Protein AF-A0AAQ3PQM0-F1 (afdb_monomer_lite)

pLDDT: mean 78.9, std 19.58, range [20.08, 98.25]

Organism: NCBI:txid547442

Secondary structure (DSSP, 8-state):
-EEE-TT-SS--S---GGGGG-TT--EEE--SS--EE---TTGGG-TT--EEE--SSEE-SB--TTTTSSS-----SSSSSSS----EEE--SS--BSB---TT-SS--EEE--SS--EEEPPTTTTTTS---EEE--SSEEEEEPPGGGGS-TT--EEE--SSEEES-GGGT--S---------------PPP--PPPPPPTTHHHHHHHHHHHHHHHTT--GGGTT--GGGGGGGGGSTTEEE-TTS-EEEEE-TT---EEE--GGGGG-TT--EEE--SSEEEES--GGGGTT---SEEE--SSEEEEPPPTTHHHHHTTT--EEE--SSEE-SPPPGGGGG-TT--EEE--S--PPS-PPP-

Structure (mmCIF, N/CA/C/O backbone):
data_AF-A0AAQ3PQM0-F1
#
_entry.id   AF-A0AAQ3PQM0-F1
#
loop_
_atom_site.group_PDB
_atom_site.id
_atom_site.type_symbol
_atom_site.label_atom_id
_atom_site.label_alt_id
_atom_site.label_comp_id
_atom_site.label_asym_id
_atom_site.label_entity_id
_atom_site.label_seq_id
_atom_site.pdbx_PDB_ins_code
_atom_site.Cartn_x
_atom_site.Cartn_y
_atom_site.Cartn_z
_atom_site.occupancy
_atom_site.B_iso_or_equiv
_atom_site.auth_seq_id
_atom_site.auth_comp_id
_atom_site.auth_asym_id
_atom_site.auth_atom_id
_atom_site.pdbx_PDB_model_num
ATOM 1 N N . MET A 1 1 ? -3.144 -11.189 2.136 1.00 88.06 1 MET A N 1
ATOM 2 C CA . MET A 1 1 ? -3.443 -9.944 1.416 1.00 88.06 1 MET A CA 1
ATOM 3 C C . MET A 1 1 ? -3.230 -8.792 2.373 1.00 88.06 1 MET A C 1
ATOM 5 O O . MET A 1 1 ? -3.821 -8.805 3.443 1.00 88.06 1 MET A O 1
ATOM 9 N N . ASP A 1 2 ? -2.410 -7.818 2.003 1.00 88.00 2 ASP A N 1
ATOM 10 C CA . ASP A 1 2 ? -2.042 -6.679 2.840 1.00 88.00 2 ASP A CA 1
ATOM 11 C C . ASP A 1 2 ? -2.473 -5.375 2.169 1.00 88.00 2 ASP A C 1
ATOM 13 O O . ASP A 1 2 ? -2.136 -5.129 1.011 1.00 88.00 2 ASP A O 1
ATOM 17 N N . ILE A 1 3 ? -3.217 -4.541 2.895 1.00 92.75 3 ILE A N 1
ATOM 18 C CA . ILE A 1 3 ? -3.727 -3.258 2.406 1.00 92.75 3 ILE A CA 1
ATOM 19 C C . ILE A 1 3 ? -3.269 -2.141 3.344 1.00 92.75 3 ILE A C 1
ATOM 21 O O . ILE A 1 3 ? -3.663 -2.096 4.509 1.00 92.75 3 ILE A O 1
ATOM 25 N N . ASP A 1 4 ? -2.477 -1.210 2.817 1.00 91.44 4 ASP A N 1
ATOM 26 C CA . ASP A 1 4 ? -2.076 0.019 3.499 1.00 91.44 4 ASP A CA 1
ATOM 27 C C . ASP A 1 4 ? -2.550 1.243 2.710 1.00 91.44 4 ASP A C 1
ATOM 29 O O . ASP A 1 4 ? -2.017 1.552 1.645 1.00 91.44 4 ASP A O 1
ATOM 33 N N . ILE A 1 5 ? -3.529 1.971 3.245 1.00 94.12 5 ILE A N 1
ATOM 34 C CA . ILE A 1 5 ? -3.969 3.262 2.693 1.00 94.12 5 ILE A CA 1
ATOM 35 C C . ILE A 1 5 ? -3.827 4.398 3.713 1.00 94.12 5 ILE A C 1
ATOM 37 O O . ILE A 1 5 ? -4.530 5.412 3.650 1.00 94.12 5 ILE A O 1
ATOM 41 N N . SER A 1 6 ? -2.925 4.231 4.677 1.00 92.75 6 SER A N 1
ATOM 42 C CA . SER A 1 6 ? -2.697 5.189 5.754 1.00 92.75 6 SER A CA 1
ATOM 43 C C . SER A 1 6 ? -2.094 6.522 5.280 1.00 92.75 6 SER A C 1
ATOM 45 O O . SER A 1 6 ? -1.576 6.645 4.175 1.00 92.75 6 SER A O 1
ATOM 47 N N . TRP A 1 7 ? -2.148 7.560 6.113 1.00 93.94 7 TRP A N 1
ATOM 48 C CA . TRP A 1 7 ? -1.469 8.845 5.888 1.00 93.94 7 TRP A CA 1
ATOM 49 C C . TRP A 1 7 ? -1.837 9.554 4.575 1.00 93.94 7 TRP A C 1
ATOM 51 O O . TRP A 1 7 ? -1.029 10.293 4.019 1.00 93.94 7 TRP A O 1
ATOM 61 N N . ASN A 1 8 ? -3.062 9.361 4.083 1.00 94.06 8 ASN A N 1
ATOM 62 C CA . ASN A 1 8 ? -3.593 10.128 2.951 1.00 94.06 8 ASN A CA 1
ATOM 63 C C . ASN A 1 8 ? -4.378 11.376 3.409 1.00 94.06 8 ASN A C 1
ATOM 65 O O . ASN A 1 8 ? -4.650 12.277 2.617 1.00 94.06 8 ASN A O 1
ATOM 69 N N . TYR A 1 9 ? -4.697 11.469 4.708 1.00 93.56 9 TYR A N 1
ATOM 70 C CA . TYR A 1 9 ? -5.287 12.606 5.432 1.00 93.56 9 TYR A CA 1
ATOM 71 C C . TYR A 1 9 ? -6.705 13.040 5.029 1.00 93.56 9 TYR A C 1
ATOM 73 O O . TYR A 1 9 ? -7.441 13.542 5.880 1.00 93.56 9 TYR A O 1
ATOM 81 N N . LYS A 1 10 ? -7.113 12.871 3.768 1.00 94.88 10 LYS A N 1
ATOM 82 C CA . LYS A 1 10 ? -8.425 13.302 3.260 1.00 94.88 10 LYS A CA 1
ATOM 83 C C . LYS A 1 10 ? -9.368 12.156 2.906 1.00 94.88 10 LYS A C 1
ATOM 85 O O . LYS A 1 10 ? -10.531 12.448 2.640 1.00 94.88 10 LYS A O 1
ATOM 90 N N . LEU A 1 11 ? -8.913 10.898 2.877 1.00 94.12 11 LEU A N 1
ATOM 91 C CA . LEU A 1 11 ? -9.776 9.773 2.492 1.00 94.12 11 LEU A CA 1
ATOM 92 C C . LEU A 1 11 ? -10.986 9.678 3.425 1.00 94.12 11 LEU A C 1
ATOM 94 O O . LEU A 1 11 ? -10.842 9.790 4.641 1.00 94.12 11 LEU A O 1
ATOM 98 N N . THR A 1 12 ? -12.172 9.480 2.852 1.00 94.94 12 THR A N 1
ATOM 99 C CA . THR A 1 12 ? -13.461 9.445 3.562 1.00 94.94 12 THR A CA 1
ATOM 100 C C . THR A 1 12 ? -14.183 8.117 3.316 1.00 94.94 12 THR A C 1
ATOM 102 O O . THR A 1 12 ? -13.582 7.154 2.855 1.00 94.94 12 THR A O 1
ATOM 105 N N . GLY A 1 13 ? -15.481 8.056 3.622 1.00 92.88 13 GLY A N 1
ATOM 106 C CA . GLY A 1 13 ? -16.297 6.856 3.451 1.00 92.88 13 GLY A CA 1
ATOM 107 C C . GLY A 1 13 ? -16.263 5.959 4.683 1.00 92.88 13 GLY A C 1
ATOM 108 O O . GLY A 1 13 ? -15.903 6.407 5.774 1.00 92.88 13 GLY A O 1
ATOM 109 N N . SER A 1 14 ? -16.673 4.709 4.499 1.00 94.44 14 SER A N 1
ATOM 110 C CA . SER A 1 14 ? -16.662 3.644 5.504 1.00 94.44 14 SER A CA 1
ATOM 111 C C . SER A 1 14 ? -15.964 2.405 4.950 1.00 94.44 14 SER A C 1
ATOM 113 O O . SER A 1 14 ? -15.725 2.316 3.747 1.00 94.44 14 SER A O 1
ATOM 115 N N . ILE A 1 15 ? -15.658 1.433 5.810 1.00 94.00 15 ILE A N 1
ATOM 116 C CA . ILE A 1 15 ? -15.091 0.154 5.366 1.00 94.00 15 ILE A CA 1
ATOM 117 C C . ILE A 1 15 ? -16.160 -0.596 4.539 1.00 94.00 15 ILE A C 1
ATOM 119 O O . ILE A 1 15 ? -17.239 -0.854 5.080 1.00 94.00 15 ILE A O 1
ATOM 123 N N . PRO A 1 16 ? -15.910 -0.933 3.257 1.00 93.38 16 PRO A N 1
ATOM 124 C CA . PRO A 1 16 ? -16.902 -1.594 2.407 1.00 93.38 16 PRO A CA 1
ATOM 125 C C . PRO A 1 16 ? -17.208 -3.030 2.855 1.00 93.38 16 PRO A C 1
ATOM 127 O O . PRO A 1 16 ? -16.300 -3.775 3.213 1.00 93.38 16 PRO A O 1
ATOM 130 N N . GLU A 1 17 ? -18.468 -3.467 2.742 1.00 91.56 17 GLU A N 1
ATOM 131 C CA . GLU A 1 17 ? -18.882 -4.858 3.035 1.00 91.56 17 GLU A CA 1
ATOM 132 C C . GLU A 1 17 ? -18.142 -5.907 2.192 1.00 91.56 17 GLU A C 1
ATOM 134 O O . GLU A 1 17 ? -17.902 -7.025 2.646 1.00 91.56 17 GLU A O 1
ATOM 139 N N . ALA A 1 18 ? -17.714 -5.536 0.984 1.00 90.38 18 ALA A N 1
ATOM 140 C CA . ALA A 1 18 ? -16.956 -6.409 0.096 1.00 90.38 18 ALA A CA 1
ATOM 141 C C . ALA A 1 18 ? -15.601 -6.850 0.681 1.00 90.38 18 ALA A C 1
ATOM 143 O O . ALA A 1 18 ? -15.113 -7.923 0.331 1.00 90.38 18 ALA A O 1
ATOM 144 N N . PHE A 1 19 ? -15.034 -6.113 1.649 1.00 91.06 19 PHE A N 1
ATOM 145 C CA . PHE A 1 19 ? -13.805 -6.525 2.343 1.00 91.06 19 PHE A CA 1
ATOM 146 C C . PHE A 1 19 ? -14.004 -7.833 3.122 1.00 91.06 19 PHE A C 1
ATOM 148 O O . PHE A 1 19 ? -13.037 -8.545 3.386 1.00 91.06 19 PHE A O 1
ATOM 155 N N . GLY A 1 20 ? -15.251 -8.201 3.434 1.00 88.50 20 GLY A N 1
ATOM 156 C CA . GLY A 1 20 ? -15.590 -9.504 4.002 1.00 88.50 20 GLY A CA 1
ATOM 157 C C . GLY A 1 20 ? -15.288 -10.695 3.085 1.00 88.50 20 GLY A C 1
ATOM 158 O O . GLY A 1 20 ? -15.245 -11.818 3.578 1.00 88.50 20 GLY A O 1
ATOM 159 N N . LEU A 1 21 ? -15.063 -10.473 1.783 1.00 89.44 21 LEU A N 1
ATOM 160 C CA . LEU A 1 21 ? -14.681 -11.508 0.811 1.00 89.44 21 LEU A CA 1
ATOM 161 C C . LEU A 1 21 ? -13.168 -11.771 0.776 1.00 89.44 21 LEU A C 1
ATOM 163 O O . LEU A 1 21 ? -12.724 -12.746 0.172 1.00 89.44 21 LEU A O 1
ATOM 167 N N . LEU A 1 22 ? -12.365 -10.915 1.412 1.00 89.50 22 LEU A N 1
ATOM 168 C CA . LEU A 1 22 ? -10.910 -11.025 1.427 1.00 89.50 22 LEU A CA 1
ATOM 169 C C . LEU A 1 22 ? -10.471 -12.010 2.524 1.00 89.50 22 LEU A C 1
ATOM 171 O O . LEU A 1 22 ? -9.888 -11.621 3.529 1.00 89.50 22 LEU A O 1
ATOM 175 N N . GLU A 1 23 ? -10.759 -13.304 2.352 1.00 87.44 23 GLU A N 1
ATOM 176 C CA . GLU A 1 23 ? -10.488 -14.338 3.374 1.00 87.44 23 GLU A CA 1
ATOM 177 C C . GLU A 1 23 ? -9.005 -14.439 3.758 1.00 87.44 23 GLU A C 1
ATOM 179 O O . GLU A 1 23 ? -8.673 -14.726 4.908 1.00 87.44 23 GLU A O 1
ATOM 184 N N . ASN A 1 24 ? -8.119 -14.131 2.809 1.00 88.88 24 ASN A N 1
ATOM 185 C CA . ASN A 1 24 ? -6.676 -14.105 3.014 1.00 88.88 24 ASN A CA 1
ATOM 186 C C . ASN A 1 24 ? -6.170 -12.744 3.519 1.00 88.88 24 ASN A C 1
ATOM 188 O O . ASN A 1 24 ? -4.959 -12.539 3.525 1.00 88.88 24 ASN A O 1
ATOM 192 N N . LEU A 1 25 ? -7.037 -11.784 3.872 1.00 90.19 25 LEU A N 1
ATOM 193 C CA . LEU A 1 25 ? -6.619 -10.478 4.391 1.00 90.19 25 LEU A CA 1
ATOM 194 C C . LEU A 1 25 ? -5.864 -10.662 5.704 1.00 90.19 25 LEU A C 1
ATOM 196 O O . LEU A 1 25 ? -6.345 -11.317 6.622 1.00 90.19 25 LEU A O 1
ATOM 200 N N . THR A 1 26 ? -4.672 -10.091 5.759 1.00 86.69 26 THR A N 1
ATOM 201 C CA . THR A 1 26 ? -3.676 -10.302 6.801 1.00 86.69 26 THR A CA 1
ATOM 202 C C . THR A 1 26 ? -3.344 -8.982 7.492 1.00 86.69 26 THR A C 1
ATOM 204 O O . THR A 1 26 ? -3.391 -8.915 8.717 1.00 86.69 26 THR A O 1
ATOM 207 N N . PHE A 1 27 ? -3.129 -7.914 6.729 1.00 86.44 27 PHE A N 1
ATOM 208 C CA . PHE A 1 27 ? -2.888 -6.566 7.242 1.00 86.44 27 PHE A CA 1
ATOM 209 C C . PHE A 1 27 ? -3.896 -5.575 6.653 1.00 86.44 27 PHE A C 1
ATOM 211 O O . PHE A 1 27 ? -4.123 -5.570 5.439 1.00 86.44 27 PHE A O 1
ATOM 218 N N . LEU A 1 28 ? -4.471 -4.716 7.497 1.00 90.38 28 LEU A N 1
ATOM 219 C CA . LEU A 1 28 ? -5.349 -3.632 7.072 1.00 90.38 28 LEU A CA 1
ATOM 220 C C . LEU A 1 28 ? -5.073 -2.349 7.863 1.00 90.38 28 LEU A C 1
ATOM 222 O O . LEU A 1 28 ? -5.395 -2.265 9.049 1.00 90.38 28 LEU A O 1
ATOM 226 N N . SER A 1 29 ? -4.536 -1.325 7.196 1.00 91.12 29 SER A N 1
ATOM 227 C CA . SER A 1 29 ? -4.336 -0.003 7.798 1.00 91.12 29 SER A CA 1
ATOM 228 C C . SER A 1 29 ? -5.062 1.104 7.048 1.00 91.12 29 SER A C 1
ATOM 230 O O . SER A 1 29 ? -4.920 1.294 5.837 1.00 91.12 29 SER A O 1
ATOM 232 N N . PHE A 1 30 ? -5.811 1.873 7.829 1.00 92.06 30 PHE A N 1
ATOM 233 C CA . PHE A 1 30 ? -6.541 3.064 7.423 1.00 92.06 30 PHE A CA 1
ATOM 234 C C . PHE A 1 30 ? -6.008 4.325 8.097 1.00 92.06 30 PHE A C 1
ATOM 236 O O . PHE A 1 30 ? -6.645 5.376 7.997 1.00 92.06 30 PHE A O 1
ATOM 243 N N . SER A 1 31 ? -4.902 4.243 8.839 1.00 91.94 31 SER A N 1
ATOM 244 C CA . SER A 1 31 ? -4.571 5.276 9.816 1.00 91.94 31 SER A CA 1
ATOM 245 C C . SER A 1 31 ? -4.326 6.656 9.218 1.00 91.94 31 SER A C 1
ATOM 247 O O . SER A 1 31 ? -3.942 6.792 8.062 1.00 91.94 31 SER A O 1
ATOM 249 N N . SER A 1 32 ? -4.549 7.707 10.006 1.00 93.50 32 SER A N 1
ATOM 250 C CA . SER A 1 32 ? -4.332 9.098 9.590 1.00 93.50 32 SER A CA 1
ATOM 251 C C . SER A 1 32 ? -5.130 9.467 8.332 1.00 93.50 32 SER A C 1
ATOM 253 O O . SER A 1 32 ? -4.584 9.953 7.338 1.00 93.50 32 SER A O 1
ATOM 255 N N . ASN A 1 33 ? -6.441 9.236 8.393 1.00 95.12 33 ASN A N 1
ATOM 256 C CA . ASN A 1 33 ? -7.412 9.579 7.358 1.00 95.12 33 ASN A CA 1
ATOM 257 C C . ASN A 1 33 ? -8.677 10.183 7.987 1.00 95.12 33 ASN A C 1
ATOM 259 O O . ASN A 1 33 ? -8.713 10.562 9.156 1.00 95.12 33 ASN A O 1
ATOM 263 N N . ASN A 1 34 ? -9.727 10.319 7.184 1.00 95.56 34 ASN A N 1
ATOM 264 C CA . ASN A 1 34 ? -11.013 10.863 7.580 1.00 95.56 34 ASN A CA 1
ATOM 265 C C . ASN A 1 34 ? -12.146 9.829 7.423 1.00 95.56 34 ASN A C 1
ATOM 267 O O . ASN A 1 34 ? -13.298 10.199 7.172 1.00 95.56 34 ASN A O 1
ATOM 271 N N . ILE A 1 35 ? -11.811 8.538 7.541 1.00 95.44 35 ILE A N 1
ATOM 272 C CA . ILE A 1 35 ? -12.737 7.410 7.3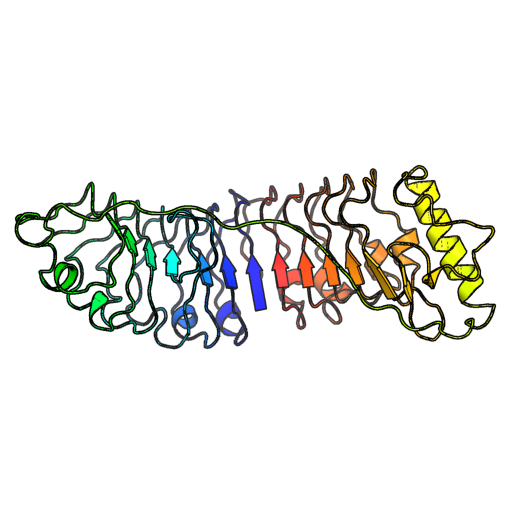74 1.00 95.44 35 ILE A CA 1
ATOM 273 C C . ILE A 1 35 ? -13.682 7.357 8.577 1.00 95.44 35 ILE A C 1
ATOM 275 O O . ILE A 1 35 ? -13.288 7.628 9.708 1.00 95.44 35 ILE A O 1
ATOM 279 N N . SER A 1 36 ? -14.950 7.057 8.325 1.00 95.31 36 SER A N 1
ATOM 280 C CA . SER A 1 36 ? -16.053 7.164 9.281 1.00 95.31 36 SER A CA 1
ATOM 281 C C . SER A 1 36 ? -16.956 5.929 9.259 1.00 95.31 36 SER A C 1
ATOM 283 O O . SER A 1 36 ? -16.746 5.001 8.481 1.00 95.31 36 SER A O 1
ATOM 285 N N . GLY A 1 37 ? -17.979 5.917 10.114 1.00 94.81 37 GLY A N 1
ATOM 286 C CA . GLY A 1 37 ? -18.882 4.776 10.272 1.00 94.81 37 GLY A CA 1
ATOM 287 C C . GLY A 1 37 ? -18.402 3.798 11.342 1.00 94.81 37 GLY A C 1
ATOM 288 O O . GLY A 1 37 ? -17.445 4.068 12.067 1.00 94.81 37 GLY A O 1
ATOM 289 N N . GLU A 1 38 ? -19.109 2.681 11.485 1.00 94.69 38 GLU A N 1
ATOM 290 C CA . GLU A 1 38 ? -18.778 1.638 12.463 1.00 94.69 38 GLU A CA 1
ATOM 291 C C . GLU A 1 38 ? -17.798 0.611 11.880 1.00 94.69 38 GLU A C 1
ATOM 293 O O . GLU A 1 38 ? -17.693 0.475 10.663 1.00 94.69 38 GLU A O 1
ATOM 298 N N . ILE A 1 39 ? -17.105 -0.141 12.744 1.00 91.44 39 ILE A N 1
ATOM 299 C CA . ILE A 1 39 ? -16.330 -1.325 12.337 1.00 91.44 39 ILE A CA 1
ATOM 300 C C . ILE A 1 39 ? -17.330 -2.419 11.920 1.00 91.44 39 ILE A C 1
ATOM 302 O O . ILE A 1 39 ? -18.080 -2.898 12.780 1.00 91.44 39 ILE A O 1
ATOM 306 N N . PRO A 1 40 ? -17.357 -2.858 10.648 1.00 92.50 40 PRO A N 1
ATOM 307 C CA . PRO A 1 40 ? -18.291 -3.891 10.218 1.00 92.50 40 PRO A CA 1
ATOM 308 C C . PRO A 1 40 ? -18.045 -5.240 10.901 1.00 92.50 40 PRO A C 1
ATOM 310 O O . PRO A 1 40 ? -16.908 -5.641 11.154 1.00 92.50 40 PRO A O 1
ATOM 313 N N . ALA A 1 41 ? -19.118 -5.998 11.144 1.00 88.19 41 ALA A N 1
ATOM 314 C CA . ALA A 1 41 ? -19.047 -7.265 11.880 1.00 88.19 41 ALA A CA 1
ATOM 315 C C . ALA A 1 41 ? -18.244 -8.373 11.181 1.00 88.19 41 ALA A C 1
ATOM 317 O O . ALA A 1 41 ? -17.800 -9.317 11.835 1.00 88.19 41 ALA A O 1
ATOM 318 N N . PHE A 1 42 ? -18.046 -8.291 9.862 1.00 88.94 42 PHE A N 1
ATOM 319 C CA . PHE A 1 42 ? -17.223 -9.269 9.152 1.00 88.94 42 PHE A CA 1
ATOM 320 C C . PHE A 1 42 ? -15.741 -9.177 9.535 1.00 88.94 42 PHE A C 1
ATOM 322 O O . PHE A 1 42 ? -15.072 -10.202 9.487 1.00 88.94 42 PHE A O 1
ATOM 329 N N . ILE A 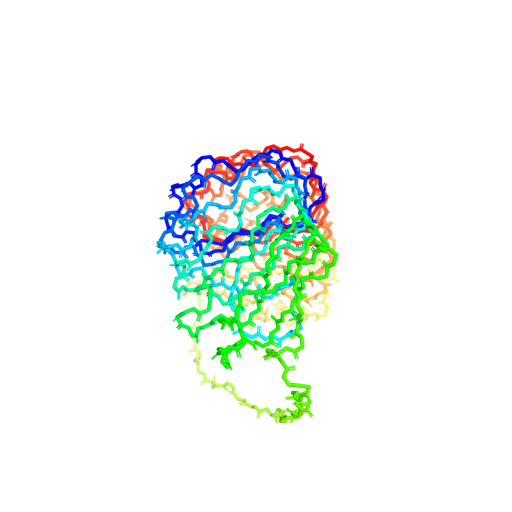1 43 ? -15.238 -8.012 9.975 1.00 87.75 43 ILE A N 1
ATOM 330 C CA . ILE A 1 43 ? -13.827 -7.846 10.368 1.00 87.75 43 ILE A CA 1
ATOM 331 C C . ILE A 1 43 ? -13.469 -8.808 11.501 1.00 87.75 43 ILE A C 1
ATOM 333 O O . ILE A 1 43 ? -12.412 -9.428 11.485 1.00 87.75 43 ILE A O 1
ATOM 337 N N . ALA A 1 44 ? -14.391 -9.011 12.445 1.00 80.62 44 ALA A N 1
ATOM 338 C CA . ALA A 1 44 ? -14.226 -9.966 13.537 1.00 80.62 44 ALA A CA 1
ATOM 339 C C . ALA A 1 44 ? -14.161 -11.438 13.079 1.00 80.62 44 ALA A C 1
ATOM 341 O O . ALA A 1 44 ? -13.749 -12.294 13.862 1.00 80.62 44 ALA A O 1
ATOM 342 N N . ARG A 1 45 ? -14.588 -11.740 11.844 1.00 84.19 45 ARG A N 1
ATOM 343 C CA . ARG A 1 45 ? -14.673 -13.092 11.268 1.00 84.19 45 ARG A CA 1
ATOM 344 C C . ARG A 1 45 ? -13.578 -13.404 10.244 1.00 84.19 45 ARG A C 1
ATOM 346 O O . ARG A 1 45 ? -13.508 -14.551 9.814 1.00 84.19 45 ARG A O 1
ATOM 353 N N . LEU A 1 46 ? -12.759 -12.429 9.844 1.00 86.56 46 LEU A N 1
ATOM 354 C CA . LEU A 1 46 ? -11.701 -12.638 8.852 1.00 86.56 46 LEU A CA 1
ATOM 355 C C . LEU A 1 46 ? -10.605 -13.544 9.432 1.00 86.56 46 LEU A C 1
ATOM 357 O O . LEU A 1 46 ? -9.917 -13.113 10.349 1.00 86.56 46 LEU A O 1
ATOM 361 N N . PRO A 1 47 ? -10.409 -14.774 8.930 1.00 84.12 47 PRO A N 1
ATOM 362 C CA . PRO A 1 47 ? -9.648 -15.807 9.639 1.00 84.12 47 PRO A CA 1
ATOM 363 C C . PRO A 1 47 ? -8.147 -15.514 9.722 1.00 84.12 47 PRO A C 1
ATOM 365 O O . PRO A 1 47 ? -7.482 -15.918 10.676 1.00 84.12 47 PRO A O 1
ATOM 368 N N . SER A 1 48 ? -7.610 -14.811 8.727 1.00 85.69 48 SER A N 1
ATOM 369 C CA . SER A 1 48 ? -6.184 -14.498 8.624 1.00 85.69 48 SER A CA 1
ATOM 370 C C . SER A 1 48 ? -5.838 -13.078 9.052 1.00 85.69 48 SER A C 1
ATOM 372 O O . SER A 1 48 ? -4.649 -12.755 9.087 1.00 85.69 48 SER A O 1
ATOM 374 N N . LEU A 1 49 ? -6.837 -12.249 9.394 1.00 83.81 49 LEU A N 1
ATOM 375 C CA . LEU A 1 49 ? -6.587 -10.857 9.739 1.00 83.81 49 LEU A CA 1
ATOM 376 C C . LEU A 1 49 ? -5.786 -10.826 11.025 1.00 83.81 49 LEU A C 1
ATOM 378 O O . LEU A 1 49 ? -6.261 -11.254 12.085 1.00 83.81 49 LEU A O 1
ATOM 382 N N . TRP A 1 50 ? -4.571 -10.318 10.896 1.00 77.69 50 TRP A N 1
ATOM 383 C CA . TRP A 1 50 ? -3.668 -10.172 12.001 1.00 77.69 50 TRP A CA 1
ATOM 384 C C . TRP A 1 50 ? -3.530 -8.684 12.356 1.00 77.69 50 TRP A C 1
ATOM 386 O O . TRP A 1 50 ? -3.889 -8.322 13.467 1.00 77.69 50 TRP A O 1
ATOM 396 N N . ASP A 1 51 ? -3.195 -7.776 11.447 1.00 77.94 51 ASP A N 1
ATOM 397 C CA . ASP A 1 51 ? -3.047 -6.358 11.820 1.00 77.94 51 ASP A CA 1
ATOM 398 C C . ASP A 1 51 ? -4.248 -5.499 11.408 1.00 77.94 51 ASP A C 1
ATOM 400 O O . ASP A 1 51 ? -4.694 -5.556 10.259 1.00 77.94 51 ASP A O 1
ATOM 404 N N . LEU A 1 52 ? -4.750 -4.687 12.343 1.00 84.94 52 LEU A N 1
ATOM 405 C CA . LEU A 1 52 ? -5.831 -3.734 12.106 1.00 84.94 52 LEU A CA 1
ATOM 406 C C . LEU A 1 52 ? -5.516 -2.385 12.762 1.00 84.94 52 LEU A C 1
ATOM 408 O O . LEU A 1 52 ? -5.699 -2.199 13.972 1.00 84.94 52 LEU A O 1
ATOM 412 N N . ASP A 1 53 ? -5.115 -1.426 11.931 1.00 86.31 53 ASP A N 1
ATOM 413 C CA . ASP A 1 53 ? -4.790 -0.064 12.346 1.00 86.31 53 ASP A CA 1
ATOM 414 C C . ASP A 1 53 ? -5.851 0.928 11.852 1.00 86.31 53 ASP A C 1
ATOM 416 O O . ASP A 1 53 ? -5.978 1.222 10.660 1.00 86.31 53 ASP A O 1
ATOM 420 N N . LEU A 1 54 ? -6.623 1.456 12.802 1.00 90.62 54 LEU A N 1
ATOM 421 C CA . LEU A 1 54 ? -7.709 2.411 12.568 1.00 90.62 54 LEU A CA 1
ATOM 422 C C . LEU A 1 54 ? -7.357 3.815 13.081 1.00 90.62 54 LEU A C 1
ATOM 424 O O . LEU A 1 54 ? -8.217 4.698 13.098 1.00 90.62 54 LEU A O 1
ATOM 428 N N . THR A 1 55 ? -6.115 4.022 13.522 1.00 89.88 55 THR A N 1
ATOM 429 C CA . THR A 1 55 ? -5.674 5.210 14.261 1.00 89.88 55 THR A CA 1
ATOM 430 C C . THR A 1 55 ? -5.983 6.510 13.526 1.00 89.88 55 THR A C 1
ATOM 432 O O . THR A 1 55 ? -5.773 6.602 12.323 1.00 89.88 55 THR A O 1
ATOM 435 N N . SER A 1 56 ? -6.394 7.557 14.241 1.00 92.81 56 SER A N 1
ATOM 436 C CA . SER A 1 56 ? -6.569 8.909 13.691 1.00 92.81 56 SER A CA 1
ATOM 437 C C . SER A 1 56 ? -7.539 8.930 12.509 1.00 92.81 56 SER A C 1
ATOM 439 O O . SER A 1 56 ? -7.154 9.222 11.378 1.00 92.81 56 SER A O 1
ATOM 441 N N . ASN A 1 57 ? -8.795 8.598 12.801 1.00 95.50 57 ASN A N 1
ATOM 442 C CA . ASN A 1 57 ? -9.916 8.590 11.863 1.00 95.50 57 ASN A CA 1
ATOM 443 C C . ASN A 1 57 ? -11.176 9.174 12.537 1.00 95.50 57 ASN A C 1
ATOM 445 O O . ASN A 1 57 ? -11.110 9.843 13.569 1.00 95.50 57 ASN A O 1
ATOM 449 N N . ARG A 1 58 ? -12.345 8.964 11.928 1.00 96.25 58 ARG A N 1
ATOM 450 C CA . ARG A 1 58 ? -13.668 9.355 12.435 1.00 96.25 58 ARG A CA 1
ATOM 451 C C . ARG A 1 58 ? -14.570 8.146 12.705 1.00 96.25 58 ARG A C 1
ATOM 453 O O . ARG A 1 58 ? -15.792 8.270 12.589 1.00 96.25 58 ARG A O 1
ATOM 460 N N . PHE A 1 59 ? -14.009 6.981 13.030 1.00 95.69 59 PHE A N 1
ATOM 461 C CA . PHE A 1 59 ? -14.808 5.789 13.322 1.00 95.69 59 PHE A CA 1
ATOM 462 C C . PHE A 1 59 ? -15.693 5.996 14.557 1.00 95.69 59 PHE A C 1
ATOM 464 O O . PHE A 1 59 ? -15.267 6.586 15.551 1.00 95.69 59 PHE A O 1
ATOM 471 N N . THR A 1 60 ? -16.928 5.503 14.488 1.00 95.31 60 THR A N 1
ATOM 472 C CA . THR A 1 60 ? -17.947 5.579 15.544 1.00 95.31 60 THR A CA 1
ATOM 473 C C . THR A 1 60 ? -18.400 4.178 15.970 1.00 95.31 60 THR A C 1
ATOM 475 O O . THR A 1 60 ? -17.889 3.166 15.493 1.00 95.31 60 THR A O 1
ATOM 478 N N . GLY A 1 61 ? -19.390 4.106 16.862 1.00 92.50 61 GLY A N 1
ATOM 479 C CA . GLY A 1 61 ? -19.956 2.839 17.330 1.00 92.50 61 GLY A CA 1
ATOM 480 C C . GLY A 1 61 ? -19.138 2.206 18.454 1.00 92.50 61 GLY A C 1
ATOM 481 O O . GLY A 1 61 ? -18.317 2.868 19.098 1.00 92.50 61 GLY A O 1
ATOM 482 N N . THR A 1 62 ? -19.396 0.926 18.715 1.00 89.81 62 THR A N 1
ATOM 483 C CA . THR A 1 62 ? -18.772 0.175 19.811 1.00 89.81 62 THR A CA 1
ATOM 484 C C . THR A 1 62 ? -17.671 -0.756 19.309 1.00 89.81 62 THR A C 1
ATOM 486 O O . THR A 1 62 ? -17.703 -1.251 18.182 1.00 89.81 62 THR A O 1
ATOM 489 N N . LEU A 1 63 ? -16.695 -1.039 20.175 1.00 83.94 63 LEU A N 1
ATOM 490 C CA . LEU A 1 63 ? -15.719 -2.101 19.930 1.00 83.94 63 LEU A CA 1
ATOM 491 C C . LEU A 1 63 ? -16.395 -3.456 20.159 1.00 83.94 63 LEU A C 1
ATOM 493 O O . LEU A 1 63 ? -16.712 -3.822 21.294 1.00 83.94 63 LEU A O 1
ATOM 497 N N . GLN A 1 64 ? -16.632 -4.189 19.072 1.00 80.00 64 GLN A N 1
ATOM 498 C CA . GLN A 1 64 ? -17.333 -5.470 19.102 1.00 80.00 64 GLN A CA 1
ATOM 499 C C . GLN A 1 64 ? -16.595 -6.494 19.974 1.00 80.00 64 GLN A C 1
ATOM 501 O O . GLN A 1 64 ? -15.385 -6.674 19.855 1.00 80.00 64 GLN A O 1
ATOM 506 N N . ALA A 1 65 ? -17.337 -7.217 20.818 1.00 75.44 65 ALA A N 1
ATOM 507 C CA . ALA A 1 65 ? -16.768 -8.196 21.750 1.00 75.44 65 ALA A CA 1
ATOM 508 C C . ALA A 1 65 ? -16.068 -9.378 21.056 1.00 75.44 65 ALA A C 1
ATOM 510 O O . ALA A 1 65 ? -15.234 -10.049 21.667 1.00 75.44 65 ALA A O 1
ATOM 511 N N . ASP A 1 66 ? -16.424 -9.640 19.798 1.00 75.06 66 ASP A N 1
ATOM 512 C CA . ASP A 1 66 ? -15.891 -10.743 19.001 1.00 75.06 66 ASP A CA 1
ATOM 513 C C . ASP A 1 66 ? -14.677 -10.347 18.152 1.00 75.06 66 ASP A C 1
ATOM 515 O O . ASP A 1 66 ? -14.075 -11.208 17.510 1.00 75.06 66 ASP A O 1
ATOM 519 N N . LEU A 1 67 ? -14.285 -9.068 18.163 1.00 75.62 67 LEU A N 1
ATOM 520 C CA . LEU A 1 67 ? -13.153 -8.584 17.382 1.00 75.62 67 LEU A CA 1
ATOM 521 C C . LEU A 1 67 ? -11.870 -9.317 17.801 1.00 75.62 67 LEU A C 1
ATOM 523 O O . LEU A 1 67 ? -11.484 -9.296 18.972 1.00 75.62 67 LEU A O 1
ATOM 527 N N . GLY A 1 68 ? -11.249 -10.004 16.837 1.00 65.25 68 GLY A N 1
ATOM 528 C CA . GLY A 1 68 ? -10.065 -10.848 17.024 1.00 65.25 68 GLY A CA 1
ATOM 529 C C . GLY A 1 68 ? -10.306 -12.208 17.682 1.00 65.25 68 GLY A C 1
ATOM 530 O O . GLY A 1 68 ? -9.343 -12.847 18.090 1.00 65.25 68 GLY A O 1
ATOM 531 N N . LYS A 1 69 ? -11.559 -12.673 17.819 1.00 69.62 69 LYS A N 1
ATOM 532 C CA . LYS A 1 69 ? -11.842 -14.041 18.300 1.00 69.62 69 LYS A CA 1
ATOM 533 C C . LYS A 1 69 ? -11.548 -15.119 17.262 1.00 69.62 69 LYS A C 1
ATOM 535 O O . LYS A 1 69 ? -11.162 -16.222 17.639 1.00 69.62 69 LYS A O 1
ATOM 540 N N . HIS A 1 70 ? -11.799 -14.824 15.989 1.00 66.69 70 HIS A N 1
ATOM 541 C CA . HIS A 1 70 ? -11.682 -15.784 14.885 1.00 66.69 70 HIS A CA 1
ATOM 542 C C . HIS A 1 70 ? -10.393 -15.635 14.087 1.00 66.69 70 HIS A C 1
ATOM 544 O O . HIS A 1 70 ? -10.205 -16.343 13.104 1.00 66.69 70 HIS A O 1
ATOM 550 N N . SER A 1 71 ? -9.526 -14.723 14.508 1.00 64.88 71 SER A N 1
ATOM 551 C CA . SER A 1 71 ? -8.325 -14.372 13.783 1.00 64.88 71 SER A CA 1
ATOM 552 C C . SER A 1 71 ? -7.165 -14.192 14.744 1.00 64.88 71 SER A C 1
ATOM 554 O O . SER A 1 71 ? -7.331 -13.864 15.923 1.00 64.88 71 SER A O 1
ATOM 556 N N . ASP A 1 72 ? -5.967 -14.432 14.237 1.00 61.62 72 ASP A N 1
ATOM 557 C CA . ASP A 1 72 ? -4.732 -14.219 14.974 1.00 61.62 72 ASP A CA 1
ATOM 558 C C . ASP A 1 72 ? -4.369 -12.720 14.964 1.00 61.62 72 ASP A C 1
ATOM 560 O O . ASP A 1 72 ? -3.294 -12.372 14.486 1.00 61.62 72 ASP A O 1
ATOM 564 N N . LEU A 1 73 ? -5.249 -11.828 15.469 1.00 56.97 73 LEU A N 1
ATOM 565 C CA . LEU A 1 73 ? -4.986 -10.377 15.503 1.00 56.97 73 LEU A CA 1
ATOM 566 C C . LEU A 1 73 ? -3.630 -10.078 16.176 1.00 56.97 73 LEU A C 1
ATOM 568 O O . LEU A 1 73 ? -3.459 -10.259 17.384 1.00 56.97 73 LEU A O 1
ATOM 572 N N . ARG A 1 74 ? -2.653 -9.655 15.370 1.00 51.84 74 ARG A N 1
ATOM 573 C CA . ARG A 1 74 ? -1.255 -9.382 15.678 1.00 51.84 74 ARG A CA 1
ATOM 574 C C . ARG A 1 74 ? -0.775 -8.092 14.972 1.00 51.84 74 ARG A C 1
ATOM 576 O O . ARG A 1 74 ? -1.222 -7.773 13.895 1.00 51.84 74 ARG A O 1
ATOM 583 N N . PHE A 1 75 ? 0.145 -7.344 15.574 1.00 43.56 75 PHE A N 1
ATOM 584 C CA . PHE A 1 75 ? 0.595 -6.003 15.134 1.00 43.56 75 PHE A CA 1
ATOM 585 C C . PHE A 1 75 ? 2.009 -5.998 14.551 1.00 43.56 75 PHE A C 1
ATOM 587 O O . PHE A 1 75 ? 2.873 -6.744 15.028 1.00 43.56 75 PHE A O 1
ATOM 594 N N . VAL A 1 76 ? 2.248 -5.076 13.615 1.00 34.88 76 VAL A N 1
ATOM 595 C CA . VAL A 1 76 ? 3.542 -4.507 13.230 1.00 34.88 76 VAL A CA 1
ATOM 596 C C . VAL A 1 76 ? 3.529 -2.977 13.419 1.00 34.88 76 VAL A C 1
ATOM 598 O O . VAL A 1 76 ? 2.585 -2.271 13.100 1.00 34.88 76 VAL A O 1
ATOM 601 N N . GLU A 1 77 ? 4.631 -2.491 13.993 1.00 38.19 77 GLU A N 1
ATOM 602 C CA . GLU A 1 77 ? 4.975 -1.128 14.428 1.00 38.19 77 GLU A CA 1
ATOM 603 C C . GLU A 1 77 ? 4.347 0.060 13.660 1.00 38.19 77 GLU A C 1
ATOM 605 O O . GLU A 1 77 ? 4.544 0.163 12.452 1.00 38.19 77 GLU A O 1
ATOM 610 N N . LYS A 1 78 ? 3.739 1.027 14.397 1.00 47.81 78 LYS A N 1
ATOM 611 C CA . LYS A 1 78 ? 3.912 2.496 14.186 1.00 47.81 78 LYS A CA 1
ATOM 612 C C . LYS A 1 78 ? 3.271 3.474 15.208 1.00 47.81 78 LYS A C 1
ATOM 614 O O . LYS A 1 78 ? 3.637 4.645 15.176 1.00 47.81 78 LYS A O 1
ATOM 619 N N . GLY A 1 79 ? 2.373 3.070 16.121 1.00 47.19 79 GLY A N 1
ATOM 620 C CA . GLY A 1 79 ? 1.449 4.059 16.732 1.00 47.19 79 GLY A CA 1
ATOM 621 C C . GLY A 1 79 ? 1.509 4.424 18.226 1.00 47.19 79 GLY A C 1
ATOM 622 O O . GLY A 1 79 ? 1.119 5.538 18.556 1.00 47.19 79 GLY A O 1
ATOM 623 N N . CYS A 1 80 ? 1.945 3.553 19.149 1.00 48.97 80 CYS A N 1
ATOM 624 C CA . CYS A 1 80 ? 1.794 3.827 20.601 1.00 48.97 80 CYS A CA 1
ATOM 625 C C . CYS A 1 80 ? 2.797 3.146 21.553 1.00 48.97 80 CYS A C 1
ATOM 627 O O . CYS A 1 80 ? 2.774 3.374 22.767 1.00 48.97 80 CYS A O 1
ATOM 629 N N . ALA A 1 81 ? 3.709 2.329 21.027 1.00 43.50 81 ALA A N 1
ATOM 630 C CA . ALA A 1 81 ? 4.733 1.645 21.807 1.00 43.50 81 ALA A CA 1
ATOM 631 C C . ALA A 1 81 ? 6.121 1.872 21.186 1.00 43.50 81 ALA A C 1
ATOM 633 O O . ALA A 1 81 ? 6.253 1.788 19.965 1.00 43.50 81 ALA A O 1
ATOM 634 N N . PRO A 1 82 ? 7.166 2.158 21.984 1.00 42.34 82 PRO A N 1
ATOM 635 C CA . PRO A 1 82 ? 8.526 2.199 21.469 1.00 42.34 82 PRO A CA 1
ATOM 636 C C . PRO A 1 82 ? 9.009 0.769 21.195 1.00 42.34 82 PRO A C 1
ATOM 638 O O . PRO A 1 82 ? 9.011 -0.046 22.112 1.00 42.34 82 PRO A O 1
ATOM 641 N N . LYS A 1 83 ? 9.422 0.491 19.950 1.00 47.09 83 LYS A N 1
ATOM 642 C CA . LYS A 1 83 ? 10.229 -0.662 19.504 1.00 47.09 83 LYS A CA 1
ATOM 643 C C . LYS A 1 83 ? 10.075 -1.940 20.343 1.00 47.09 83 LYS A C 1
ATOM 645 O O . LYS A 1 83 ? 10.925 -2.237 21.182 1.00 47.09 83 LYS A O 1
ATOM 650 N N . ALA A 1 84 ? 9.047 -2.736 20.061 1.00 36.19 84 ALA A N 1
ATOM 651 C CA . ALA A 1 84 ? 8.999 -4.137 20.473 1.00 36.19 84 ALA A CA 1
ATOM 652 C C . ALA A 1 84 ? 8.120 -4.956 19.517 1.00 36.19 84 ALA A C 1
ATOM 654 O O . ALA A 1 84 ? 7.064 -4.516 19.076 1.00 36.19 84 ALA A O 1
ATOM 655 N N . THR A 1 85 ? 8.577 -6.163 19.206 1.00 40.38 85 THR A N 1
ATOM 656 C CA . THR A 1 85 ? 7.984 -7.158 18.302 1.00 40.38 85 THR A CA 1
ATOM 657 C C . THR A 1 85 ? 6.727 -7.819 18.897 1.00 40.38 85 THR A C 1
ATOM 659 O O . THR A 1 85 ? 6.743 -9.014 19.202 1.00 40.38 85 THR A O 1
ATOM 662 N N . SER A 1 86 ? 5.657 -7.069 19.181 1.00 44.53 86 SER A N 1
ATOM 663 C CA . SER A 1 86 ? 4.448 -7.606 19.845 1.00 44.53 86 SER A CA 1
ATOM 664 C C . SER A 1 86 ? 3.146 -6.889 19.455 1.00 44.53 86 SER A C 1
ATOM 666 O O . SER A 1 86 ? 3.184 -5.767 18.986 1.00 44.53 86 SER A O 1
ATOM 668 N N . PHE A 1 87 ? 2.009 -7.562 19.675 1.00 56.06 87 PHE A N 1
ATOM 669 C CA . PHE A 1 87 ? 0.836 -7.697 18.790 1.00 56.06 87 PHE A CA 1
ATOM 670 C C . PHE A 1 87 ? -0.448 -6.916 19.231 1.00 56.06 87 PHE A C 1
ATOM 672 O O . PHE A 1 87 ? -0.713 -6.924 20.425 1.00 56.06 87 PHE A O 1
ATOM 679 N N . GLY A 1 88 ? -1.304 -6.298 18.385 1.00 57.34 88 GLY A N 1
ATOM 680 C CA . GLY A 1 88 ? -2.417 -5.460 18.905 1.00 57.34 88 GLY A CA 1
ATOM 681 C C . GLY A 1 88 ? -3.460 -4.854 17.950 1.00 57.34 88 GLY A C 1
ATOM 682 O O . GLY A 1 88 ? -3.315 -4.908 16.739 1.00 57.34 88 GLY A O 1
ATOM 683 N N . LEU A 1 89 ? -4.503 -4.262 18.551 1.00 69.38 89 LEU A N 1
ATOM 684 C CA . LEU A 1 89 ? -5.574 -3.463 17.928 1.00 69.38 89 LEU A CA 1
ATOM 685 C C . LEU A 1 89 ? -5.373 -1.984 18.297 1.00 69.38 89 LEU A C 1
ATOM 687 O O . LEU A 1 89 ? -5.251 -1.675 19.488 1.00 69.38 89 LEU A O 1
ATOM 691 N N . ILE A 1 90 ? -5.380 -1.080 17.307 1.00 72.44 90 ILE A N 1
ATOM 692 C CA . ILE A 1 90 ? -5.116 0.355 17.527 1.00 72.44 90 ILE A CA 1
ATOM 693 C C . ILE A 1 90 ? -6.206 1.226 16.875 1.00 72.44 90 ILE A C 1
ATOM 695 O O . ILE A 1 90 ? -6.089 1.620 15.716 1.00 72.44 90 ILE A O 1
ATOM 699 N N . PRO A 1 91 ? -7.287 1.555 17.604 1.00 77.31 91 PRO A N 1
ATOM 700 C CA . PRO A 1 91 ? -8.322 2.498 17.204 1.00 77.31 91 PRO A CA 1
ATOM 701 C C . PRO A 1 91 ? -8.133 3.889 17.838 1.00 77.31 91 PRO A C 1
ATOM 703 O O . PRO A 1 91 ? -9.104 4.625 18.024 1.00 77.31 91 PRO A O 1
ATOM 706 N N . ASP A 1 92 ? -6.905 4.262 18.204 1.00 81.69 92 ASP A N 1
ATOM 707 C CA . ASP A 1 92 ? -6.581 5.561 18.806 1.00 81.69 92 ASP A CA 1
ATOM 708 C C . ASP A 1 92 ? -7.126 6.738 17.990 1.00 81.69 92 ASP A C 1
ATOM 710 O O . ASP A 1 92 ? -7.197 6.671 16.767 1.00 81.69 92 ASP A O 1
ATOM 714 N N . ASN A 1 93 ? -7.459 7.845 18.656 1.00 86.56 93 ASN A N 1
AT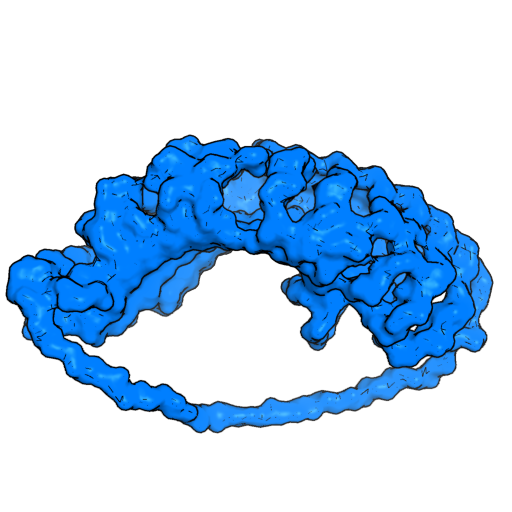OM 715 C CA . ASN A 1 93 ? -7.893 9.092 18.021 1.00 86.56 93 ASN A CA 1
ATOM 716 C C . ASN A 1 93 ? -9.106 8.890 17.093 1.00 86.56 93 ASN A C 1
ATOM 718 O O . ASN A 1 93 ? -9.039 9.165 15.895 1.00 86.56 93 ASN A O 1
ATOM 722 N N . ASN A 1 94 ? -10.207 8.395 17.655 1.00 93.12 94 ASN A N 1
ATOM 723 C CA . ASN A 1 94 ? -11.468 8.162 16.951 1.00 93.12 94 ASN A CA 1
ATOM 724 C C . ASN A 1 94 ? -12.663 8.643 17.803 1.00 93.12 94 ASN A C 1
ATOM 726 O O . ASN A 1 94 ? -12.526 9.417 18.756 1.00 93.12 94 ASN A O 1
ATOM 730 N N . HIS A 1 95 ? -13.874 8.224 17.439 1.00 95.00 95 HIS A N 1
ATOM 731 C CA . HIS A 1 95 ? -15.114 8.511 18.156 1.00 95.00 95 HIS A CA 1
ATOM 732 C C . HIS A 1 95 ? -15.783 7.234 18.696 1.00 95.00 95 HIS A C 1
ATOM 734 O O . HIS A 1 95 ? -17.008 7.195 18.845 1.00 95.00 95 HIS A O 1
ATOM 740 N N . PHE A 1 96 ? -15.003 6.189 19.008 1.00 93.62 96 PHE A N 1
ATOM 741 C CA . PHE A 1 96 ? -15.539 4.954 19.588 1.00 93.62 96 PHE A CA 1
ATOM 742 C C . PHE A 1 96 ? -16.173 5.212 20.953 1.00 93.62 96 PHE A C 1
ATOM 744 O O . PHE A 1 96 ? -15.618 5.931 21.783 1.00 93.62 96 PHE A O 1
ATOM 751 N N . ASN A 1 97 ? -17.332 4.602 21.193 1.00 92.94 97 ASN A N 1
ATOM 752 C CA . ASN A 1 97 ? -18.107 4.742 22.419 1.00 92.94 97 ASN A CA 1
ATOM 753 C C . ASN A 1 97 ? -18.456 3.371 23.030 1.00 92.94 97 ASN A C 1
ATOM 755 O O . ASN A 1 97 ? -17.987 2.322 22.588 1.00 92.94 97 ASN A O 1
ATOM 759 N N . GLY A 1 98 ? -19.281 3.379 24.081 1.00 90.69 98 GLY A N 1
ATOM 760 C CA . GLY A 1 98 ? -19.671 2.157 24.785 1.00 90.69 98 GLY A CA 1
ATOM 761 C C . GLY A 1 98 ? -18.541 1.590 25.645 1.00 90.69 98 GLY A C 1
ATOM 762 O O . GLY A 1 98 ? -17.554 2.273 25.912 1.00 90.69 98 GLY A O 1
ATOM 763 N N . SER A 1 99 ? -18.716 0.361 26.133 1.00 88.56 99 SER A N 1
ATOM 764 C CA . SER A 1 99 ? -17.739 -0.311 26.994 1.00 88.56 99 SER A CA 1
ATOM 765 C C . SER A 1 99 ? -16.687 -1.077 26.209 1.00 88.56 99 SER A C 1
ATOM 767 O O . SER A 1 99 ? -16.978 -1.678 25.173 1.00 88.56 99 SER A O 1
ATOM 769 N N . ILE A 1 100 ? -15.475 -1.146 26.763 1.00 84.25 100 ILE A N 1
ATOM 770 C CA . ILE A 1 100 ? -14.440 -2.063 26.281 1.00 84.25 100 ILE A CA 1
ATOM 771 C C . ILE A 1 100 ? -14.969 -3.488 26.491 1.00 84.25 100 ILE A C 1
ATOM 773 O O . ILE A 1 100 ? -15.117 -3.936 27.620 1.00 84.25 100 ILE A O 1
ATOM 777 N N . SER A 1 101 ? -15.299 -4.202 25.417 1.00 77.00 101 SER A N 1
ATOM 778 C CA . SER A 1 101 ? -15.966 -5.515 25.513 1.00 77.00 101 SER A CA 1
ATOM 779 C C . SER A 1 101 ? -15.067 -6.681 25.075 1.00 77.00 101 SER A C 1
ATOM 781 O O . SER A 1 101 ? -15.537 -7.792 24.853 1.00 77.00 101 SER A O 1
ATOM 783 N N . LEU A 1 102 ? -13.751 -6.445 25.000 1.00 71.56 102 LEU A N 1
ATOM 784 C CA . LEU A 1 102 ? -12.729 -7.371 24.483 1.00 71.56 102 LEU A CA 1
ATOM 785 C C . LEU A 1 102 ? -12.222 -8.399 25.520 1.00 71.56 102 LEU A C 1
ATOM 787 O O . LEU A 1 102 ? -11.243 -9.099 25.276 1.00 71.56 102 LEU A O 1
ATOM 791 N N . ALA A 1 103 ? -12.888 -8.516 26.675 1.00 56.66 103 ALA A N 1
ATOM 792 C CA . ALA A 1 103 ? -12.419 -9.217 27.882 1.00 56.66 103 ALA A CA 1
ATOM 793 C C . ALA A 1 103 ? -12.149 -10.732 27.737 1.00 56.66 103 ALA A C 1
ATOM 795 O O . ALA A 1 103 ? -11.653 -11.359 28.666 1.00 56.66 103 ALA A O 1
ATOM 796 N N . ASN A 1 104 ? -12.482 -11.329 26.589 1.00 57.25 104 ASN A N 1
ATOM 797 C CA . ASN A 1 104 ? -12.319 -12.758 26.306 1.00 57.25 104 ASN A CA 1
ATOM 798 C C . ASN A 1 104 ? -11.517 -13.036 25.024 1.00 57.25 104 ASN A C 1
ATOM 800 O O . ASN A 1 104 ? -11.536 -14.166 24.529 1.00 57.25 104 ASN A O 1
ATOM 804 N N . ASN A 1 105 ? -10.834 -12.032 24.467 1.00 62.09 105 ASN A N 1
ATOM 805 C CA . ASN A 1 105 ? -9.963 -12.246 23.321 1.00 62.09 105 ASN A CA 1
ATOM 806 C C . ASN A 1 105 ? -8.645 -12.900 23.788 1.00 62.09 105 ASN A C 1
ATOM 808 O O . ASN A 1 105 ? -7.885 -12.324 24.561 1.00 62.09 105 ASN A O 1
ATOM 812 N N . ALA A 1 106 ? -8.398 -14.133 23.340 1.00 59.56 106 ALA A N 1
ATOM 813 C CA . ALA A 1 106 ? -7.255 -14.941 23.759 1.00 59.56 106 ALA A CA 1
ATOM 814 C C . ALA A 1 106 ? -5.919 -14.548 23.103 1.00 59.56 106 ALA A C 1
ATOM 816 O O . ALA A 1 106 ? -4.878 -15.005 23.573 1.00 59.56 106 ALA A O 1
ATOM 817 N N . THR A 1 107 ? -5.945 -13.763 22.025 1.00 66.88 107 THR A N 1
ATOM 818 C CA . THR A 1 107 ? -4.783 -13.476 21.169 1.00 66.88 107 THR A CA 1
ATOM 819 C C . THR A 1 107 ? -4.274 -12.039 21.316 1.00 66.88 107 THR A C 1
ATOM 821 O O . THR A 1 107 ? -3.145 -11.748 20.920 1.00 66.88 107 THR A O 1
ATOM 824 N N . LEU A 1 108 ? -5.049 -11.144 21.938 1.00 70.56 108 LEU A N 1
ATOM 825 C CA . LEU A 1 108 ? -4.708 -9.727 22.067 1.00 70.56 108 LEU A CA 1
ATOM 826 C C . LEU A 1 108 ? -3.563 -9.488 23.071 1.00 70.56 108 LEU A C 1
ATOM 828 O O . LEU A 1 108 ? -3.665 -9.873 24.235 1.00 70.56 108 LEU A O 1
ATOM 832 N N . HIS A 1 109 ? -2.487 -8.817 22.637 1.00 74.19 109 HIS A N 1
ATOM 833 C CA . HIS A 1 109 ? -1.370 -8.437 23.518 1.00 74.19 109 HIS A CA 1
ATOM 834 C C . HIS A 1 109 ? -1.343 -6.934 23.829 1.00 74.19 109 HIS A C 1
ATOM 836 O O . HIS A 1 109 ? -0.953 -6.534 24.923 1.00 74.19 109 HIS A O 1
ATOM 842 N N . ILE A 1 110 ? -1.728 -6.096 22.872 1.00 72.69 110 ILE A N 1
ATOM 843 C CA . ILE A 1 110 ? -1.684 -4.639 22.959 1.00 72.69 110 ILE A CA 1
ATOM 844 C C . ILE A 1 110 ? -3.061 -4.099 22.595 1.00 72.69 110 ILE A C 1
ATOM 846 O O . ILE A 1 110 ? -3.642 -4.467 21.574 1.00 72.69 110 ILE A O 1
ATOM 850 N N . LEU A 1 111 ? -3.559 -3.198 23.431 1.00 79.12 111 LEU A N 1
ATOM 851 C CA . LEU A 1 111 ? -4.778 -2.449 23.194 1.00 79.12 111 LEU A CA 1
ATOM 852 C C . LEU A 1 111 ? -4.490 -0.974 23.456 1.00 79.12 111 LEU A C 1
ATOM 854 O O . LEU A 1 111 ? -4.320 -0.553 24.604 1.00 79.12 111 LEU A O 1
ATOM 858 N N . CYS A 1 112 ? -4.420 -0.208 22.375 1.00 80.12 112 CYS A N 1
ATOM 859 C CA . CYS A 1 112 ? -4.311 1.243 22.414 1.00 80.12 112 CYS A CA 1
ATOM 860 C C . CYS A 1 112 ? -5.687 1.798 22.065 1.00 80.12 112 CYS A C 1
ATOM 862 O O . CYS A 1 112 ? -6.248 1.385 21.065 1.00 80.12 112 CYS A O 1
ATOM 864 N N . LEU A 1 113 ? -6.263 2.639 22.919 1.00 86.62 113 LEU A N 1
ATOM 865 C CA . LEU A 1 113 ? -7.617 3.184 22.802 1.00 86.62 113 LEU A CA 1
ATOM 866 C C . LEU A 1 113 ? -7.654 4.695 23.045 1.00 86.62 113 LEU A C 1
ATOM 868 O O . LEU A 1 113 ? -8.710 5.248 23.367 1.00 86.62 113 LEU A O 1
ATOM 872 N N . ASN A 1 114 ? -6.508 5.365 22.967 1.00 82.50 114 ASN A N 1
ATOM 873 C CA . ASN A 1 114 ? -6.371 6.749 23.398 1.00 82.50 114 ASN A CA 1
ATOM 874 C C . ASN A 1 114 ? -7.319 7.670 22.636 1.00 82.50 114 ASN A C 1
ATOM 876 O O . ASN A 1 114 ? -7.586 7.449 21.455 1.00 82.50 114 ASN A O 1
ATOM 880 N N . ASN A 1 115 ? -7.776 8.736 23.293 1.00 85.69 115 ASN A N 1
ATOM 881 C CA . ASN A 1 115 ? -8.545 9.810 22.658 1.00 85.69 115 ASN A CA 1
ATOM 882 C C . ASN A 1 115 ? -9.800 9.283 21.939 1.00 85.69 115 ASN A C 1
ATOM 884 O O . ASN A 1 115 ? -9.969 9.453 20.731 1.00 85.69 115 ASN A O 1
ATOM 888 N N . ASN A 1 116 ? -10.669 8.625 22.701 1.00 91.56 116 ASN A N 1
ATOM 889 C CA . ASN A 1 116 ? -11.965 8.124 22.250 1.00 91.56 116 ASN A CA 1
ATOM 890 C C . ASN A 1 116 ? -13.070 8.559 23.236 1.00 91.56 116 ASN A C 1
ATOM 892 O O . ASN A 1 116 ? -12.855 9.371 24.137 1.00 91.56 116 ASN A O 1
ATOM 896 N N . GLN A 1 117 ? -14.292 8.056 23.055 1.00 95.44 117 GLN A N 1
ATOM 897 C CA . GLN A 1 117 ? -15.456 8.337 23.904 1.00 95.44 117 GLN A CA 1
ATOM 898 C C . GLN A 1 117 ? -15.895 7.098 24.709 1.00 95.44 117 GLN A C 1
ATOM 900 O O . GLN A 1 117 ? -17.075 6.968 25.062 1.00 95.44 117 GLN A O 1
ATOM 905 N N . LEU A 1 118 ? -14.970 6.170 24.986 1.00 93.31 118 LEU A N 1
ATOM 906 C CA . LEU A 1 118 ? -15.262 4.899 25.654 1.00 93.31 118 LEU A CA 1
ATOM 907 C C . LEU A 1 118 ? -15.705 5.127 27.099 1.00 93.31 118 LEU A C 1
ATOM 909 O O . LEU A 1 118 ? -15.133 5.949 27.807 1.00 93.31 118 LEU A O 1
ATOM 913 N N . ARG A 1 119 ? -16.723 4.388 27.538 1.00 93.38 119 ARG A N 1
ATOM 914 C CA . ARG A 1 119 ? -17.377 4.488 28.853 1.00 93.38 119 ARG A CA 1
ATOM 915 C C . ARG A 1 119 ? -17.329 3.154 29.594 1.00 93.38 119 ARG A C 1
ATOM 917 O O . ARG A 1 119 ? -16.959 2.130 29.036 1.00 93.38 119 ARG A O 1
ATOM 924 N N . GLY A 1 120 ? -17.788 3.149 30.841 1.00 90.81 120 GLY A N 1
ATOM 925 C CA . GLY A 1 120 ? -17.876 1.933 31.649 1.00 90.81 120 GLY A CA 1
ATOM 926 C C . GLY A 1 120 ? -16.538 1.541 32.272 1.00 90.81 120 GLY A C 1
ATOM 927 O O . GLY A 1 120 ? -15.558 2.282 32.187 1.00 90.81 120 GLY A O 1
ATOM 928 N N . ALA A 1 121 ? -16.525 0.385 32.930 1.00 88.19 121 ALA A N 1
ATOM 929 C CA . ALA A 1 121 ? -15.355 -0.097 33.649 1.00 88.19 121 ALA A CA 1
ATOM 930 C C . ALA A 1 121 ? -14.275 -0.651 32.717 1.00 88.19 121 ALA A C 1
ATOM 932 O O . ALA A 1 121 ? -14.567 -1.183 31.643 1.00 88.19 121 ALA A O 1
ATOM 933 N N . VAL A 1 122 ? -13.020 -0.581 33.169 1.00 83.88 122 VAL A N 1
ATOM 934 C CA . VAL A 1 122 ? -11.944 -1.388 32.585 1.00 83.88 122 VAL A CA 1
ATOM 935 C C . VAL A 1 122 ? -12.298 -2.865 32.811 1.00 83.88 122 VAL A C 1
ATOM 937 O O . VAL A 1 122 ? -12.595 -3.227 33.951 1.00 83.88 122 VAL A O 1
ATOM 940 N N . PRO A 1 123 ? -12.308 -3.725 31.777 1.00 83.00 123 PRO A N 1
ATOM 941 C CA . PRO A 1 123 ? -12.850 -5.070 31.925 1.00 83.00 123 PRO A CA 1
ATOM 942 C C . PRO A 1 123 ? -12.012 -5.945 32.848 1.00 83.00 123 PRO A C 1
ATOM 944 O O . PRO A 1 123 ? -10.786 -6.013 32.725 1.00 83.00 123 PRO A O 1
ATOM 947 N N . GLU A 1 124 ? -12.688 -6.684 33.723 1.00 76.44 124 GLU A N 1
ATOM 948 C CA . GLU A 1 124 ? -12.063 -7.795 34.433 1.00 76.44 1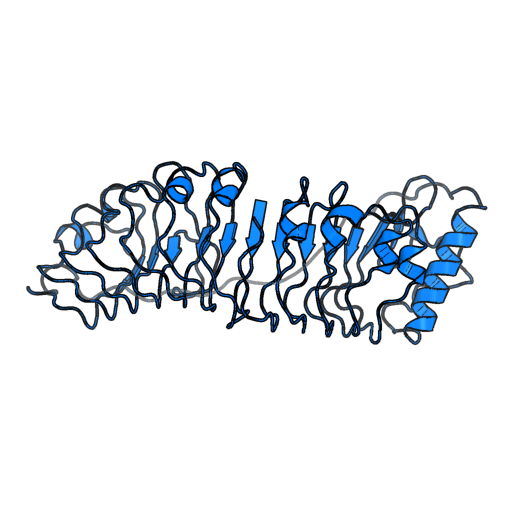24 GLU A CA 1
ATOM 949 C C . GLU A 1 124 ? -11.592 -8.853 33.424 1.00 76.44 124 GLU A C 1
ATOM 951 O O . GLU A 1 124 ? -12.190 -9.029 32.362 1.00 76.44 124 GLU A O 1
ATOM 956 N N . ARG A 1 125 ? -10.523 -9.583 33.764 1.00 73.75 125 ARG A N 1
ATOM 957 C CA . ARG A 1 125 ? -9.988 -10.706 32.968 1.00 73.75 125 ARG A CA 1
ATOM 958 C C . ARG A 1 125 ? -9.389 -10.373 31.597 1.00 73.75 125 ARG A C 1
ATOM 960 O O . ARG A 1 125 ? -9.007 -11.307 30.898 1.00 73.75 125 ARG A O 1
ATOM 967 N N . LEU A 1 126 ? -9.171 -9.100 31.253 1.00 71.56 126 LEU A N 1
ATOM 968 C CA . LEU A 1 126 ? -8.443 -8.721 30.028 1.00 71.56 126 LEU A CA 1
ATOM 969 C C . LEU A 1 126 ? -7.071 -9.423 29.915 1.00 71.56 126 LEU A C 1
ATOM 971 O O . LEU A 1 126 ? -6.654 -9.831 28.837 1.00 71.56 126 LEU A O 1
ATOM 975 N N . CYS A 1 127 ? -6.411 -9.640 31.055 1.00 64.62 127 CYS A N 1
ATOM 976 C CA . CYS A 1 127 ? -5.114 -10.310 31.150 1.00 64.62 127 CYS A CA 1
ATOM 977 C C . CYS A 1 127 ? -5.198 -11.802 31.538 1.00 64.62 127 CYS A C 1
ATOM 979 O O . CYS A 1 127 ? -4.162 -12.437 31.727 1.00 64.62 127 CYS A O 1
ATOM 981 N N . ALA A 1 128 ? -6.394 -12.397 31.650 1.00 63.47 128 ALA A N 1
ATOM 982 C CA . ALA A 1 128 ? -6.587 -13.736 32.231 1.00 63.47 128 ALA A CA 1
ATOM 983 C C . ALA A 1 128 ? -5.887 -14.877 31.472 1.00 63.47 128 ALA A C 1
ATOM 985 O O . ALA A 1 128 ? -5.731 -15.970 32.012 1.00 63.47 128 ALA A O 1
ATOM 986 N N . ARG A 1 129 ? -5.466 -14.641 30.223 1.00 66.38 129 ARG A N 1
ATOM 987 C CA . ARG A 1 129 ? -4.732 -15.613 29.397 1.00 66.38 129 ARG A CA 1
ATOM 988 C C . ARG A 1 129 ? -3.211 -15.424 29.417 1.00 66.38 129 ARG A C 1
ATOM 990 O O . ARG A 1 129 ? -2.515 -16.207 28.790 1.00 66.38 129 ARG A O 1
ATOM 997 N N . GLY A 1 130 ? -2.690 -14.423 30.134 1.00 67.50 130 GLY A N 1
ATOM 998 C CA . GLY A 1 130 ? -1.252 -14.271 30.384 1.00 67.50 130 GLY A CA 1
ATOM 999 C C . GLY A 1 130 ? -0.405 -13.812 29.192 1.00 67.50 130 GLY A C 1
ATOM 1000 O O . GLY A 1 130 ? 0.803 -14.003 29.220 1.00 67.50 130 GLY A O 1
ATOM 1001 N N . HIS A 1 131 ? -1.004 -13.217 28.160 1.00 73.00 131 HIS A N 1
ATOM 1002 C CA . HIS A 1 131 ? -0.286 -12.695 26.983 1.00 73.00 131 HIS A CA 1
ATOM 1003 C C . HIS A 1 131 ? -0.378 -11.171 26.836 1.00 73.00 131 HIS A C 1
ATOM 1005 O O . HIS A 1 131 ? 0.321 -10.579 26.016 1.00 73.00 131 HIS A O 1
ATOM 1011 N N . PHE A 1 132 ? -1.237 -10.536 27.630 1.00 75.56 132 PHE A N 1
ATOM 1012 C CA . PHE A 1 132 ? -1.578 -9.131 27.497 1.00 75.56 132 PHE A CA 1
ATOM 1013 C C . PHE A 1 132 ? -0.493 -8.236 28.113 1.00 75.56 132 PHE A C 1
ATOM 1015 O O . PHE A 1 132 ? -0.192 -8.343 29.299 1.00 75.56 132 PHE A O 1
ATOM 1022 N N . ARG A 1 133 ? 0.095 -7.360 27.296 1.00 75.12 133 ARG A N 1
ATOM 1023 C CA . ARG A 1 133 ? 1.274 -6.546 27.612 1.00 75.12 133 ARG A CA 1
ATOM 1024 C C . ARG A 1 133 ? 0.954 -5.079 27.806 1.00 75.12 133 ARG A C 1
ATOM 1026 O O . ARG A 1 133 ? 1.412 -4.501 28.788 1.00 75.12 133 ARG A O 1
ATOM 1033 N N . PHE A 1 134 ? 0.192 -4.467 26.901 1.00 76.00 134 PHE A N 1
ATOM 1034 C CA . PHE A 1 134 ? -0.050 -3.022 26.932 1.00 76.00 134 PHE A CA 1
ATOM 1035 C C . PHE A 1 134 ? -1.545 -2.705 26.930 1.00 76.00 134 PHE A C 1
ATOM 1037 O O . PHE A 1 134 ? -2.251 -3.055 25.988 1.00 76.00 134 PHE A O 1
ATOM 1044 N N . LEU A 1 135 ? -2.007 -1.973 27.944 1.00 79.06 135 LEU A N 1
ATOM 1045 C CA . LEU A 1 135 ? -3.301 -1.288 27.934 1.00 79.06 135 LEU A CA 1
ATOM 1046 C C . LEU A 1 135 ? -3.044 0.213 28.014 1.00 79.06 135 LEU A C 1
ATOM 1048 O O . LEU A 1 135 ? -2.613 0.712 29.053 1.00 79.06 135 LEU A O 1
ATOM 1052 N N . ILE A 1 136 ? -3.307 0.928 26.925 1.00 78.06 136 ILE A N 1
ATOM 1053 C CA . ILE A 1 136 ? -3.139 2.381 26.846 1.00 78.06 136 ILE A CA 1
ATOM 1054 C C . ILE A 1 136 ? -4.487 2.963 26.420 1.00 78.06 136 ILE A C 1
ATOM 1056 O O . ILE A 1 136 ? -4.878 2.812 25.273 1.00 78.06 136 ILE A O 1
ATOM 1060 N N . ALA A 1 137 ? -5.240 3.554 27.343 1.00 82.00 137 ALA A N 1
ATOM 1061 C CA . ALA A 1 137 ? -6.586 4.080 27.098 1.00 82.00 137 ALA A CA 1
ATOM 1062 C C . ALA A 1 137 ? -6.761 5.477 27.714 1.00 82.00 137 ALA A C 1
ATOM 1064 O O . ALA A 1 137 ? -7.759 5.771 28.379 1.00 82.00 137 ALA A O 1
ATOM 1065 N N . ASP A 1 138 ? -5.764 6.336 27.515 1.00 76.38 138 ASP A N 1
ATOM 1066 C CA . ASP A 1 138 ? -5.776 7.719 27.976 1.00 76.38 138 ASP A CA 1
ATOM 1067 C C . ASP A 1 138 ? -6.888 8.528 27.284 1.00 76.38 138 ASP A C 1
ATOM 1069 O O . ASP A 1 138 ? -7.289 8.229 26.158 1.00 76.38 138 ASP A O 1
ATOM 1073 N N . ASN A 1 139 ? -7.375 9.587 27.936 1.00 80.12 139 ASN A N 1
ATOM 1074 C CA . ASN A 1 139 ? -8.352 10.532 27.372 1.00 80.12 139 ASN A CA 1
ATOM 1075 C C . ASN A 1 139 ? -9.638 9.842 26.875 1.00 80.12 139 ASN A C 1
ATOM 1077 O O . ASN A 1 139 ? -9.980 9.890 25.692 1.00 80.12 139 ASN A O 1
ATOM 1081 N N . ASN A 1 140 ? -10.343 9.190 27.796 1.00 86.06 140 ASN A N 1
ATOM 1082 C CA . ASN A 1 140 ? -11.629 8.533 27.562 1.00 86.06 140 ASN A CA 1
ATOM 1083 C C . ASN A 1 140 ? -12.623 8.889 28.692 1.00 86.06 140 ASN A C 1
ATOM 1085 O O . ASN A 1 140 ? -12.386 9.776 29.513 1.00 86.06 140 ASN A O 1
ATOM 1089 N N . LEU A 1 141 ? -13.781 8.224 28.733 1.00 89.75 141 LEU A N 1
ATOM 1090 C CA . LEU A 1 141 ? -14.820 8.384 29.757 1.00 89.75 141 LEU A CA 1
ATOM 1091 C C . LEU A 1 141 ? -14.945 7.123 30.642 1.00 89.75 141 LEU A C 1
ATOM 1093 O O . LEU A 1 141 ? -16.028 6.848 31.169 1.00 89.75 141 LEU A O 1
ATOM 1097 N N . LEU A 1 142 ? -13.869 6.336 30.783 1.00 87.44 142 LEU A N 1
ATOM 1098 C CA . LEU A 1 142 ? -13.868 5.099 31.574 1.00 87.44 142 LEU A CA 1
ATOM 1099 C C . LEU A 1 142 ? -14.104 5.415 33.051 1.00 87.44 142 LEU A C 1
ATOM 1101 O O . LEU A 1 142 ? -13.551 6.381 33.569 1.00 87.44 142 LEU A O 1
ATOM 1105 N N . ASN A 1 143 ? -14.909 4.608 33.737 1.00 84.44 143 ASN A N 1
ATOM 1106 C CA . ASN A 1 143 ? -15.305 4.822 35.130 1.00 84.44 143 ASN A CA 1
ATOM 1107 C C . ASN A 1 143 ? -15.157 3.544 35.975 1.00 84.44 143 ASN A C 1
ATOM 1109 O O . ASN A 1 143 ? -14.626 2.542 35.512 1.00 84.44 143 ASN A O 1
ATOM 1113 N N . GLY A 1 144 ? -15.579 3.578 37.241 1.00 84.81 144 GLY A N 1
ATOM 1114 C CA . GLY A 1 144 ? -15.383 2.450 38.161 1.00 84.81 144 GLY A CA 1
ATOM 1115 C C . GLY A 1 144 ? -13.936 2.335 38.643 1.00 84.81 144 GLY A C 1
ATOM 1116 O O . GLY A 1 144 ? -13.177 3.300 38.559 1.00 84.81 144 GLY A O 1
ATOM 1117 N N . SER A 1 145 ? -13.566 1.192 39.219 1.00 77.88 145 SER A N 1
ATOM 1118 C CA . SER A 1 145 ? -12.216 0.939 39.739 1.00 77.88 145 SER A CA 1
ATOM 1119 C C . SER A 1 145 ? -11.337 0.187 38.746 1.00 77.88 145 SER A C 1
ATOM 1121 O O . SER A 1 145 ? -11.838 -0.596 37.943 1.00 77.88 145 SER A O 1
ATOM 1123 N N . ILE A 1 146 ? -10.018 0.367 38.841 1.00 78.00 146 ILE A N 1
ATOM 1124 C CA . ILE A 1 146 ? -9.049 -0.465 38.115 1.00 78.00 146 ILE A CA 1
ATOM 1125 C C . ILE A 1 146 ? -9.129 -1.900 38.675 1.00 78.00 146 ILE A C 1
ATOM 1127 O O . ILE A 1 146 ? -8.947 -2.065 39.885 1.00 78.00 146 ILE A O 1
ATOM 1131 N N . PRO A 1 147 ? -9.406 -2.928 37.847 1.00 77.38 147 PRO A N 1
ATOM 1132 C CA . PRO A 1 147 ? -9.492 -4.312 38.308 1.00 77.38 147 PRO A CA 1
ATOM 1133 C C . PRO A 1 147 ? -8.206 -4.772 39.002 1.00 77.38 147 PRO A C 1
ATOM 1135 O O . PRO A 1 147 ? -7.121 -4.647 38.432 1.00 77.38 147 PRO A O 1
ATOM 1138 N N . SER A 1 148 ? -8.327 -5.363 40.195 1.00 70.31 148 SER A N 1
ATOM 1139 C CA . SER A 1 148 ? -7.195 -5.912 40.969 1.00 70.31 148 SER A CA 1
ATOM 1140 C C . SER A 1 148 ? -6.400 -6.959 40.194 1.00 70.31 148 SER A C 1
ATOM 1142 O O . SER A 1 148 ? -5.188 -7.089 40.348 1.00 70.31 148 SER A O 1
ATOM 1144 N N . ASP A 1 149 ? -7.095 -7.681 39.322 1.00 69.69 149 ASP A N 1
ATOM 1145 C CA . ASP A 1 149 ? -6.536 -8.695 38.448 1.00 69.69 149 ASP A CA 1
ATOM 1146 C C . ASP A 1 149 ? -5.430 -8.127 37.545 1.00 69.69 149 ASP A C 1
ATOM 1148 O O . ASP A 1 149 ? -4.427 -8.803 37.360 1.00 69.69 149 ASP A O 1
ATOM 1152 N N . LEU A 1 150 ? -5.522 -6.874 37.066 1.00 66.69 150 LEU A N 1
ATOM 1153 C CA . LEU A 1 150 ? -4.495 -6.264 36.197 1.00 66.69 150 LEU A CA 1
ATOM 1154 C C . LEU A 1 150 ? -3.103 -6.207 36.841 1.00 66.69 150 LEU A C 1
ATOM 1156 O O . LEU A 1 150 ? -2.107 -6.238 36.125 1.00 66.69 150 LEU A O 1
ATOM 1160 N N . ALA A 1 151 ? -3.032 -6.148 38.170 1.00 56.78 151 ALA A N 1
ATOM 1161 C CA . ALA A 1 151 ? -1.779 -6.137 38.918 1.00 56.78 151 ALA A CA 1
ATOM 1162 C C . ALA A 1 151 ? -1.221 -7.520 39.255 1.00 56.78 151 ALA A C 1
ATOM 1164 O O . ALA A 1 151 ? -0.036 -7.649 39.551 1.00 56.78 151 ALA A O 1
ATOM 1165 N N . ASN A 1 152 ? -2.052 -8.559 39.188 1.00 56.62 152 ASN A N 1
ATOM 1166 C CA . ASN A 1 152 ? -1.633 -9.928 39.473 1.00 56.62 152 ASN A CA 1
ATOM 1167 C C . ASN A 1 152 ? -1.029 -10.640 38.250 1.00 56.62 152 ASN A C 1
ATOM 1169 O O . ASN A 1 152 ? -0.579 -11.780 38.373 1.00 56.62 152 ASN A O 1
ATOM 1173 N N . TYR A 1 153 ? -0.983 -9.997 37.078 1.00 61.94 153 TYR A N 1
ATOM 1174 C CA . TYR A 1 153 ? -0.436 -10.595 35.858 1.00 61.94 153 TYR A CA 1
ATOM 1175 C C . TYR A 1 153 ? 0.922 -9.994 35.489 1.00 61.94 153 TYR A C 1
ATOM 1177 O O . TYR A 1 153 ? 1.012 -8.883 34.976 1.00 61.94 153 TYR A O 1
ATOM 1185 N N . GLY A 1 154 ? 1.987 -10.781 35.668 1.00 62.22 154 GLY A N 1
ATOM 1186 C CA . GLY A 1 154 ? 3.371 -10.383 35.367 1.00 62.22 154 GLY A CA 1
ATOM 1187 C C . GLY A 1 154 ? 3.711 -10.184 33.882 1.00 62.22 154 GLY A C 1
ATOM 1188 O O . GLY A 1 154 ? 4.883 -10.030 33.557 1.00 62.22 154 GLY A O 1
ATOM 1189 N N . THR A 1 155 ? 2.725 -10.224 32.982 1.00 73.06 155 THR A N 1
ATOM 1190 C CA . THR A 1 155 ? 2.910 -9.961 31.544 1.00 73.06 155 THR A CA 1
ATOM 1191 C C . THR A 1 155 ? 2.539 -8.546 31.135 1.00 73.06 155 THR A C 1
ATOM 1193 O O . THR A 1 155 ? 2.965 -8.119 30.065 1.00 73.06 155 THR A O 1
ATOM 1196 N N . LEU A 1 156 ? 1.813 -7.804 31.982 1.00 72.19 156 LEU A N 1
ATOM 1197 C CA . LEU A 1 156 ? 1.484 -6.409 31.722 1.00 72.19 156 LEU A CA 1
ATOM 1198 C C . LEU A 1 156 ? 2.743 -5.552 31.899 1.00 72.19 156 LEU A C 1
ATOM 1200 O O . LEU A 1 156 ? 3.247 -5.351 33.001 1.00 72.19 156 LEU A O 1
ATOM 1204 N N . GLU A 1 157 ? 3.250 -5.056 30.783 1.00 73.69 157 GLU A N 1
ATOM 1205 C CA . GLU A 1 157 ? 4.449 -4.231 30.686 1.00 73.69 157 GLU A CA 1
ATOM 1206 C C . GLU A 1 157 ? 4.106 -2.731 30.739 1.00 73.69 157 GLU A C 1
ATOM 1208 O O . GLU A 1 157 ? 4.904 -1.921 31.212 1.00 73.69 157 GLU A O 1
ATOM 1213 N N . ARG A 1 158 ? 2.920 -2.331 30.253 1.00 70.12 158 ARG A N 1
ATOM 1214 C CA . ARG A 1 158 ? 2.497 -0.923 30.232 1.00 70.12 158 ARG A CA 1
ATOM 1215 C C . ARG A 1 158 ? 1.005 -0.759 30.493 1.00 70.12 158 ARG A C 1
ATOM 1217 O O . ARG A 1 158 ? 0.173 -1.332 29.796 1.00 70.12 158 ARG A O 1
ATOM 1224 N N . LEU A 1 159 ? 0.685 0.106 31.451 1.00 75.25 159 LEU A N 1
ATOM 1225 C CA . LEU A 1 159 ? -0.672 0.538 31.761 1.00 75.25 159 LEU A CA 1
ATOM 1226 C C . LEU A 1 159 ? -0.733 2.067 31.758 1.00 75.25 159 LEU A C 1
ATOM 1228 O O . LEU A 1 159 ? -0.018 2.709 32.524 1.00 75.25 159 LEU A O 1
ATOM 1232 N N . SER A 1 160 ? -1.589 2.636 30.914 1.00 75.00 160 SER A N 1
ATOM 1233 C CA . SER A 1 160 ? -1.872 4.073 30.866 1.00 75.00 160 SER A CA 1
ATOM 1234 C C . SER A 1 160 ? -3.381 4.280 30.782 1.00 75.00 160 SER A C 1
ATOM 1236 O O . SER A 1 160 ? -4.026 3.755 29.878 1.00 75.00 160 SER A O 1
ATOM 1238 N N . LEU A 1 161 ? -3.954 4.976 31.763 1.00 79.38 161 LEU A N 1
ATOM 1239 C CA . LEU A 1 161 ? -5.401 5.215 31.897 1.00 79.38 161 LEU A CA 1
ATOM 1240 C C . LEU A 1 161 ? -5.697 6.671 32.306 1.00 79.38 161 LEU A C 1
ATOM 1242 O O . LEU A 1 161 ? -6.718 6.966 32.930 1.00 79.38 161 LEU A O 1
ATOM 1246 N N . ASN A 1 162 ? -4.782 7.585 32.001 1.00 72.25 162 ASN A N 1
ATOM 1247 C CA . ASN A 1 162 ? -4.853 8.994 32.362 1.00 72.25 162 ASN A CA 1
ATOM 1248 C C . ASN A 1 162 ? -6.093 9.661 31.760 1.00 72.25 162 ASN A C 1
ATOM 1250 O O . ASN A 1 162 ? -6.602 9.244 30.722 1.00 72.25 162 ASN A O 1
ATOM 1254 N N . ASN A 1 163 ? -6.559 10.739 32.392 1.00 73.88 163 ASN A N 1
ATOM 1255 C CA . ASN A 1 163 ? -7.687 11.539 31.903 1.00 73.88 163 ASN A CA 1
ATOM 1256 C C . ASN A 1 163 ? -8.942 10.689 31.612 1.00 73.88 163 ASN A C 1
ATOM 1258 O O . ASN A 1 163 ? -9.523 10.748 30.531 1.00 73.88 163 ASN A O 1
ATOM 1262 N N . ASN A 1 164 ? -9.335 9.891 32.605 1.00 79.56 164 ASN A N 1
ATOM 1263 C CA . ASN A 1 164 ? -10.582 9.127 32.657 1.00 79.56 164 ASN A CA 1
ATOM 1264 C C . ASN A 1 164 ? -11.385 9.505 33.920 1.00 79.56 164 ASN A C 1
ATOM 1266 O O . ASN A 1 164 ? -10.966 10.349 34.709 1.00 79.56 164 ASN A O 1
ATOM 1270 N N . GLN A 1 165 ? -12.533 8.862 34.138 1.00 80.44 165 GLN A N 1
ATOM 1271 C CA . GLN A 1 165 ? -13.413 9.019 35.309 1.00 80.44 165 GLN A CA 1
ATOM 1272 C C . GLN A 1 165 ? -13.238 7.873 36.328 1.00 80.44 1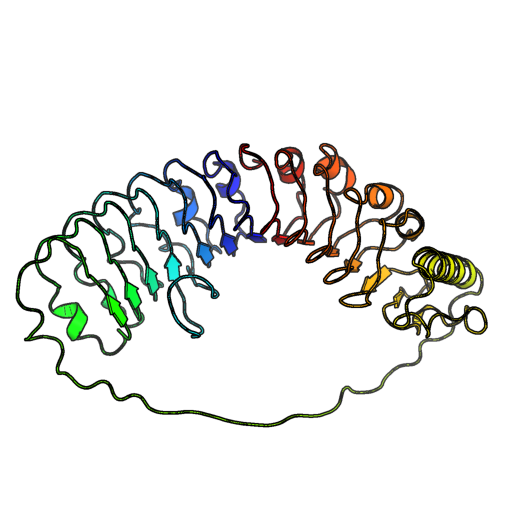65 GLN A C 1
ATOM 1274 O O . GLN A 1 165 ? -14.187 7.477 37.011 1.00 80.44 165 GLN A O 1
ATOM 1279 N N . LEU A 1 166 ? -12.037 7.290 36.396 1.00 78.88 166 LEU A N 1
ATOM 1280 C CA . LEU A 1 166 ? -11.731 6.158 37.269 1.00 78.88 166 LEU A CA 1
ATOM 1281 C C . LEU A 1 166 ? -11.726 6.572 38.747 1.00 78.88 166 LEU A C 1
ATOM 1283 O O . LEU A 1 166 ? -11.377 7.692 39.115 1.00 78.88 166 LEU A O 1
ATOM 1287 N N . THR A 1 167 ? -12.110 5.631 39.599 1.00 66.69 167 THR A N 1
ATOM 1288 C CA . THR A 1 167 ? -12.252 5.773 41.053 1.00 66.69 167 THR A CA 1
ATOM 1289 C C . THR A 1 167 ? -11.447 4.683 41.770 1.00 66.69 167 THR A C 1
ATOM 1291 O O . THR A 1 167 ? -11.019 3.707 41.157 1.00 66.69 167 THR A O 1
ATOM 1294 N N . GLY A 1 168 ? -11.225 4.825 43.079 1.00 63.03 168 GLY A N 1
ATOM 1295 C CA . GLY A 1 168 ? -10.384 3.902 43.852 1.00 63.03 168 GLY A CA 1
ATOM 1296 C C . GLY A 1 168 ? -8.895 4.267 43.832 1.00 63.03 168 GLY A C 1
ATOM 1297 O O . GLY A 1 168 ? -8.472 5.216 43.174 1.00 63.03 168 GLY A O 1
ATOM 1298 N N . THR A 1 169 ? -8.090 3.553 44.619 1.00 50.34 169 THR A N 1
ATOM 1299 C CA . THR A 1 169 ? -6.662 3.842 44.803 1.00 50.34 169 THR A CA 1
ATOM 1300 C C . THR A 1 169 ? -5.793 2.911 43.952 1.00 50.34 169 THR A C 1
ATOM 1302 O O . THR A 1 169 ? -5.853 1.692 44.077 1.00 50.34 169 THR A O 1
ATOM 1305 N N . ILE A 1 170 ? -4.917 3.488 43.120 1.00 50.00 170 ILE A N 1
ATOM 1306 C CA . ILE A 1 170 ? -3.882 2.751 42.356 1.00 50.00 170 ILE A CA 1
ATOM 1307 C C . ILE A 1 170 ? -2.893 2.044 43.315 1.00 50.00 170 ILE A C 1
ATOM 1309 O O . ILE A 1 170 ? -2.314 1.004 43.004 1.00 50.00 170 ILE A O 1
ATOM 1313 N N . GLY A 1 171 ? -2.733 2.601 44.520 1.00 37.28 171 GLY A N 1
ATOM 1314 C CA . GLY A 1 171 ? -1.658 2.316 45.473 1.00 37.28 171 GLY A CA 1
ATOM 1315 C C . GLY A 1 171 ? -1.727 1.015 46.279 1.00 37.28 171 GLY A C 1
ATOM 1316 O O . GLY A 1 171 ? -1.082 0.952 47.318 1.00 37.28 171 GLY A O 1
ATOM 1317 N N . SER A 1 172 ? -2.468 -0.011 45.851 1.00 37.69 172 SER A N 1
ATOM 1318 C CA . SER A 1 172 ? -2.351 -1.362 46.448 1.00 37.69 172 SER A CA 1
ATOM 1319 C C . SER A 1 172 ? -1.918 -2.448 45.459 1.00 37.69 172 SER A C 1
ATOM 1321 O O . SER A 1 172 ? -1.740 -3.597 45.848 1.00 37.69 172 SER A O 1
ATOM 1323 N N . TYR A 1 173 ? -1.696 -2.072 44.199 1.00 37.88 173 TYR A N 1
ATOM 1324 C CA . TYR A 1 173 ? -1.596 -3.012 43.084 1.00 37.88 173 TYR A CA 1
ATOM 1325 C C . TYR A 1 173 ? -0.269 -2.910 42.315 1.00 37.88 173 TYR A C 1
ATOM 1327 O O . TYR A 1 173 ? 0.171 -3.882 41.716 1.00 37.88 173 TYR A O 1
ATOM 1335 N N . PHE A 1 174 ? 0.433 -1.778 42.394 1.00 38.47 174 PHE A N 1
ATOM 1336 C CA . PHE A 1 174 ? 1.747 -1.606 41.776 1.00 38.47 174 PHE A CA 1
ATOM 1337 C C . PHE A 1 174 ? 2.745 -1.135 42.832 1.00 38.47 174 PHE A C 1
ATOM 1339 O O . PHE A 1 174 ? 2.733 0.026 43.241 1.00 38.47 174 PHE A O 1
ATOM 1346 N N . THR A 1 175 ? 3.610 -2.034 43.307 1.00 32.50 175 THR A N 1
ATOM 1347 C CA . THR A 1 175 ? 4.815 -1.615 44.030 1.00 32.50 175 THR A CA 1
ATOM 1348 C C . THR A 1 175 ? 5.731 -0.901 43.045 1.00 32.50 175 THR A C 1
ATOM 1350 O O . THR A 1 175 ? 6.008 -1.417 41.962 1.00 32.50 175 THR A O 1
ATOM 1353 N N . ALA A 1 176 ? 6.177 0.299 43.409 1.00 31.09 176 ALA A N 1
ATOM 1354 C CA . ALA A 1 176 ? 7.125 1.082 42.635 1.00 31.09 176 ALA A CA 1
ATOM 1355 C C . ALA A 1 176 ? 8.473 0.353 42.559 1.00 31.09 176 ALA A C 1
ATOM 1357 O O . ALA A 1 176 ? 9.302 0.530 43.437 1.00 31.09 176 ALA A O 1
ATOM 1358 N N . GLU A 1 177 ? 8.668 -0.478 41.536 1.00 32.28 177 GLU A N 1
ATOM 1359 C CA . GLU A 1 177 ? 9.973 -0.918 41.038 1.00 32.28 177 GLU A CA 1
ATOM 1360 C C . GLU A 1 177 ? 9.776 -1.757 39.765 1.00 32.28 177 GLU A C 1
ATOM 1362 O O . GLU A 1 177 ? 9.520 -2.956 39.815 1.00 32.28 177 GLU A O 1
ATOM 1367 N N . GLN A 1 178 ? 9.939 -1.139 38.594 1.00 33.34 178 GLN A N 1
ATOM 1368 C CA . GLN A 1 178 ? 10.371 -1.871 37.405 1.00 33.34 178 GLN A CA 1
ATOM 1369 C C . GLN A 1 178 ? 11.644 -1.213 36.882 1.00 33.34 178 GLN A C 1
ATOM 1371 O O . GLN A 1 178 ? 11.663 -0.091 36.378 1.00 33.34 178 GLN A O 1
ATOM 1376 N N . HIS A 1 179 ? 12.742 -1.921 37.128 1.00 28.19 179 HIS A N 1
ATOM 1377 C CA . HIS A 1 179 ? 14.099 -1.554 36.779 1.00 28.19 179 HIS A CA 1
ATOM 1378 C C . HIS A 1 179 ? 14.280 -1.466 35.257 1.00 28.19 179 HIS A C 1
ATOM 1380 O O . HIS A 1 179 ? 14.100 -2.440 34.534 1.00 28.19 179 HIS A O 1
ATOM 1386 N N . SER A 1 180 ? 14.753 -0.309 34.798 1.00 32.62 180 SER A N 1
ATOM 1387 C CA . SER A 1 180 ? 15.402 -0.124 33.498 1.00 32.62 180 SER A CA 1
ATOM 1388 C C . SER A 1 180 ? 16.768 -0.825 33.476 1.00 32.62 180 SER A C 1
ATOM 1390 O O . SER A 1 180 ? 17.669 -0.379 34.186 1.00 32.62 180 SER A O 1
ATOM 1392 N N . ARG A 1 181 ? 16.941 -1.863 32.643 1.00 25.55 181 ARG A N 1
ATOM 1393 C CA . ARG A 1 181 ? 18.212 -2.518 32.226 1.00 25.55 181 ARG A CA 1
ATOM 1394 C C . ARG A 1 181 ? 17.914 -3.351 30.959 1.00 25.55 181 ARG A C 1
ATOM 1396 O O . ARG A 1 181 ? 16.859 -3.962 30.938 1.00 25.55 181 ARG A O 1
ATOM 1403 N N . HIS A 1 182 ? 18.692 -3.515 29.882 1.00 22.39 182 HIS A N 1
ATOM 1404 C CA . HIS A 1 182 ? 20.038 -3.164 29.382 1.00 22.39 182 HIS A CA 1
ATOM 1405 C C . HIS A 1 182 ? 19.974 -3.382 27.835 1.00 22.39 182 HIS A C 1
ATOM 1407 O O . HIS A 1 182 ? 19.338 -4.332 27.397 1.00 22.39 182 HIS A O 1
ATOM 1413 N N . SER A 1 183 ? 20.363 -2.446 26.959 1.00 20.92 183 SER A N 1
ATOM 1414 C CA . SER A 1 183 ? 21.639 -2.314 26.205 1.00 20.92 183 SER A CA 1
ATOM 1415 C C . SER A 1 183 ? 22.245 -3.537 25.457 1.00 20.92 183 SER A C 1
ATOM 1417 O O . SER A 1 183 ? 22.637 -4.510 26.093 1.00 20.92 183 SER A O 1
ATOM 1419 N N . SER A 1 184 ? 22.515 -3.305 24.150 1.00 20.08 184 SER A N 1
ATOM 1420 C CA . SER A 1 184 ? 23.636 -3.743 23.258 1.00 20.08 184 SER A CA 1
ATOM 1421 C C . SER A 1 184 ? 23.751 -5.183 22.721 1.00 20.08 184 SER A C 1
ATOM 1423 O O . SER A 1 184 ? 23.572 -6.101 23.501 1.00 20.08 184 SER A O 1
ATOM 1425 N N . PHE A 1 185 ? 24.149 -5.341 21.430 1.00 21.61 185 PHE A N 1
ATOM 1426 C CA . PHE A 1 185 ? 25.172 -6.278 20.870 1.00 21.61 185 PHE A CA 1
ATOM 1427 C C . PHE A 1 185 ? 25.406 -6.075 19.323 1.00 21.61 185 PHE A C 1
ATOM 1429 O O . PHE A 1 185 ? 24.662 -5.292 18.734 1.00 21.61 185 PHE A O 1
ATOM 1436 N N . PRO A 1 186 ? 26.472 -6.634 18.672 1.00 23.56 186 PRO A N 1
ATOM 1437 C CA . PRO A 1 186 ? 27.388 -5.903 17.757 1.00 23.56 186 PRO A CA 1
ATOM 1438 C C . PRO A 1 186 ? 27.524 -6.399 16.276 1.00 23.56 186 PRO A C 1
ATOM 1440 O O . PRO A 1 186 ? 27.011 -7.446 15.920 1.00 23.56 186 PRO A O 1
ATOM 1443 N N . ASN A 1 187 ? 28.288 -5.630 15.465 1.00 20.62 187 ASN A N 1
ATOM 1444 C CA . ASN A 1 187 ? 29.111 -5.892 14.240 1.00 20.62 187 ASN A CA 1
ATOM 1445 C C . ASN A 1 187 ? 28.704 -6.833 13.053 1.00 20.62 187 ASN A C 1
ATOM 1447 O O . ASN A 1 187 ? 28.348 -7.991 13.212 1.00 20.62 187 ASN A O 1
ATOM 1451 N N . LYS A 1 188 ? 28.959 -6.306 11.831 1.00 22.00 188 LYS A N 1
ATOM 1452 C CA . LYS A 1 188 ? 29.077 -6.884 10.446 1.00 22.00 188 LYS A CA 1
ATOM 1453 C C . LYS A 1 188 ? 30.281 -7.871 10.295 1.00 22.00 188 LYS A C 1
ATOM 1455 O O . LYS A 1 188 ? 31.095 -7.870 11.217 1.00 22.00 188 LYS A O 1
ATOM 1460 N N . PRO A 1 189 ? 30.617 -8.494 9.120 1.00 32.69 189 PRO A N 1
ATOM 1461 C CA . PRO A 1 189 ? 29.887 -8.928 7.896 1.00 32.69 189 PRO A CA 1
ATOM 1462 C C . PRO A 1 189 ? 30.121 -10.434 7.517 1.00 32.69 189 PRO A C 1
ATOM 1464 O O . PRO A 1 189 ? 30.972 -11.087 8.112 1.00 32.69 189 PRO A O 1
ATOM 1467 N N . SER A 1 190 ? 29.473 -10.964 6.454 1.00 22.52 190 SER A N 1
ATOM 1468 C CA . SER A 1 190 ? 30.123 -11.580 5.253 1.00 22.52 190 SER A CA 1
ATOM 1469 C C . SER A 1 190 ? 29.347 -12.710 4.520 1.00 22.52 190 SER A C 1
ATOM 1471 O O . SER A 1 190 ? 28.701 -13.559 5.118 1.00 22.52 190 SER A O 1
ATOM 1473 N N . THR A 1 191 ? 29.538 -12.713 3.190 1.00 24.56 191 THR A N 1
ATOM 1474 C CA . THR A 1 191 ? 29.432 -13.802 2.187 1.00 24.56 191 THR A CA 1
ATOM 1475 C C . THR A 1 191 ? 28.064 -14.284 1.671 1.00 24.56 191 THR A C 1
ATOM 1477 O O . THR A 1 191 ? 27.297 -14.938 2.364 1.00 24.56 191 THR A O 1
ATOM 1480 N N . LEU A 1 192 ? 27.839 -14.042 0.371 1.00 26.50 192 LEU A N 1
ATOM 1481 C CA . LEU A 1 192 ? 26.956 -14.811 -0.515 1.00 26.50 192 LEU A CA 1
ATOM 1482 C C . LEU A 1 192 ? 27.794 -15.864 -1.273 1.00 26.50 192 LEU A C 1
ATOM 1484 O O . LEU A 1 192 ? 28.953 -15.577 -1.600 1.00 26.50 192 LEU A O 1
ATOM 1488 N N . PRO A 1 193 ? 27.248 -17.048 -1.595 1.00 26.05 193 PRO A N 1
ATOM 1489 C CA . PRO A 1 193 ? 27.931 -18.026 -2.432 1.00 26.05 193 PRO A CA 1
ATOM 1490 C C . PRO A 1 193 ? 27.874 -17.658 -3.925 1.00 26.05 193 PRO A C 1
ATOM 1492 O O . PRO A 1 193 ? 26.896 -17.105 -4.420 1.00 26.05 193 PRO A O 1
ATOM 1495 N N . ARG A 1 194 ? 28.953 -18.003 -4.641 1.00 31.86 194 ARG A N 1
ATOM 1496 C CA . ARG A 1 194 ? 29.048 -18.028 -6.111 1.00 31.86 194 ARG A CA 1
ATOM 1497 C C . ARG A 1 194 ? 28.395 -19.292 -6.682 1.00 31.86 194 ARG A C 1
ATOM 1499 O O . ARG A 1 194 ? 28.643 -20.380 -6.170 1.00 31.86 194 ARG A O 1
ATOM 1506 N N . GLY A 1 195 ? 27.741 -19.145 -7.834 1.00 26.33 195 GLY A N 1
ATOM 1507 C CA . GLY A 1 195 ? 27.364 -20.209 -8.781 1.00 26.33 195 GLY A CA 1
ATOM 1508 C C . GLY A 1 195 ? 26.024 -19.861 -9.446 1.00 26.33 195 GLY A C 1
ATOM 1509 O O . GLY A 1 195 ? 25.112 -19.486 -8.731 1.00 26.33 195 GLY A O 1
ATOM 1510 N N . HIS A 1 196 ? 25.818 -19.885 -10.763 1.00 31.59 196 HIS A N 1
ATOM 1511 C CA . HIS A 1 196 ? 26.519 -20.550 -11.859 1.00 31.59 196 HIS A CA 1
ATOM 1512 C C . HIS A 1 196 ? 26.448 -19.715 -13.147 1.00 31.59 196 HIS A C 1
ATOM 1514 O O . HIS A 1 196 ? 25.470 -19.019 -13.387 1.00 31.59 196 HIS A O 1
ATOM 1520 N N . ALA A 1 197 ? 27.478 -19.839 -13.986 1.00 36.69 197 ALA A N 1
ATOM 1521 C CA . ALA A 1 197 ? 27.460 -19.350 -15.358 1.00 36.69 197 ALA A CA 1
ATOM 1522 C C . ALA A 1 197 ? 26.444 -20.159 -16.180 1.00 36.69 197 ALA A C 1
ATOM 1524 O O . ALA A 1 197 ? 26.591 -21.376 -16.320 1.00 36.69 197 ALA A O 1
ATOM 1525 N N . SER A 1 198 ? 25.426 -19.489 -16.712 1.00 40.72 198 SER A N 1
ATOM 1526 C CA . SER A 1 198 ? 24.522 -20.029 -17.726 1.00 40.72 198 SER A CA 1
ATOM 1527 C C . SER A 1 198 ? 25.083 -19.780 -19.128 1.00 40.72 198 SER A C 1
ATOM 1529 O O . SER A 1 198 ? 25.752 -18.780 -19.382 1.00 40.72 198 SER A O 1
ATOM 1531 N N . ALA A 1 199 ? 24.841 -20.729 -20.033 1.00 43.19 199 ALA A N 1
ATOM 1532 C CA . ALA A 1 199 ? 25.251 -20.664 -21.433 1.00 43.19 199 ALA A CA 1
ATOM 1533 C C . ALA A 1 199 ? 24.678 -19.418 -22.145 1.00 43.19 199 ALA A C 1
ATOM 1535 O O . ALA A 1 199 ? 23.596 -18.959 -21.773 1.00 43.19 199 ALA A O 1
ATOM 1536 N N . PRO A 1 200 ? 25.373 -18.874 -23.164 1.00 45.50 200 PRO A N 1
ATOM 1537 C CA . PRO A 1 200 ? 24.938 -17.657 -23.837 1.00 45.50 200 PRO A CA 1
ATOM 1538 C C . PRO A 1 200 ? 23.577 -17.865 -24.528 1.00 45.50 200 PRO A C 1
ATOM 1540 O O . PRO A 1 200 ? 23.400 -18.874 -25.220 1.00 45.50 200 PRO A O 1
ATOM 1543 N N . PRO A 1 201 ? 22.626 -16.928 -24.365 1.00 45.16 201 PRO A N 1
ATOM 1544 C CA . PRO A 1 201 ? 21.324 -16.995 -25.014 1.00 45.16 201 PRO A CA 1
ATOM 1545 C C . PRO A 1 201 ? 21.453 -16.795 -26.536 1.00 45.16 201 PRO A C 1
ATOM 1547 O O . PRO A 1 201 ? 22.468 -16.282 -27.026 1.00 45.16 201 PRO A O 1
ATOM 1550 N N . PRO A 1 202 ? 20.441 -17.198 -27.321 1.00 46.16 202 PRO A N 1
ATOM 1551 C CA . PRO A 1 202 ? 20.464 -17.046 -28.768 1.00 46.16 202 PRO A CA 1
ATOM 1552 C C . PRO A 1 202 ? 20.601 -15.562 -29.182 1.00 46.16 202 PRO A C 1
ATOM 1554 O O . PRO A 1 202 ? 19.953 -14.685 -28.607 1.00 46.16 202 PRO A O 1
ATOM 1557 N N . PRO A 1 203 ? 21.405 -15.253 -30.218 1.00 51.06 203 PRO A N 1
ATOM 1558 C CA . PRO A 1 203 ? 21.895 -13.898 -30.513 1.00 51.06 203 PRO A CA 1
ATOM 1559 C C . PRO A 1 203 ? 20.830 -12.863 -30.920 1.00 51.06 203 PRO A C 1
ATOM 1561 O O . PRO A 1 203 ? 21.151 -11.683 -31.044 1.00 51.06 203 PRO A O 1
ATOM 1564 N N . GLN A 1 204 ? 19.577 -13.270 -31.143 1.00 51.03 204 GLN A N 1
ATOM 1565 C CA . GLN A 1 204 ? 18.533 -12.404 -31.703 1.00 51.03 204 GLN A CA 1
ATOM 1566 C C . GLN A 1 204 ? 17.629 -11.748 -30.646 1.00 51.03 204 GLN A C 1
ATOM 1568 O O . GLN A 1 204 ? 17.275 -10.584 -30.815 1.00 51.03 204 GLN A O 1
ATOM 1573 N N . ALA A 1 205 ? 17.311 -12.438 -29.543 1.00 52.81 205 ALA A N 1
ATOM 1574 C CA . ALA A 1 205 ? 16.567 -11.849 -28.421 1.00 52.81 205 ALA A CA 1
ATOM 1575 C C . ALA A 1 205 ? 17.460 -10.892 -27.607 1.00 52.81 205 ALA A C 1
ATOM 1577 O O . ALA A 1 205 ? 17.074 -9.761 -27.313 1.00 52.81 205 ALA A O 1
ATOM 1578 N N . ALA A 1 206 ? 18.713 -11.297 -27.372 1.00 57.25 206 ALA A N 1
ATOM 1579 C CA . ALA A 1 206 ? 19.676 -10.551 -26.565 1.00 57.25 206 ALA A CA 1
ATOM 1580 C C . ALA A 1 206 ? 20.073 -9.177 -27.139 1.00 57.25 206 ALA A C 1
ATOM 1582 O O . ALA A 1 206 ? 20.409 -8.263 -26.388 1.00 57.25 206 ALA A O 1
ATOM 1583 N N . ALA A 1 207 ? 20.036 -9.010 -28.466 1.00 64.38 207 ALA A N 1
ATOM 1584 C CA . ALA A 1 207 ? 20.386 -7.743 -29.108 1.00 64.38 207 ALA A CA 1
ATOM 1585 C C . ALA A 1 207 ? 19.293 -6.668 -28.947 1.00 64.38 207 ALA A C 1
ATOM 1587 O O . ALA A 1 207 ? 19.612 -5.482 -28.862 1.00 64.38 207 ALA A O 1
ATOM 1588 N N . GLY A 1 208 ? 18.017 -7.071 -28.898 1.00 85.88 208 GLY A N 1
ATOM 1589 C CA . GLY A 1 208 ? 16.884 -6.154 -28.741 1.00 85.88 208 GLY A CA 1
ATOM 1590 C C . GLY A 1 208 ? 16.732 -5.645 -27.307 1.00 85.88 208 GLY A C 1
ATOM 1591 O O . GLY A 1 208 ? 16.608 -4.441 -27.091 1.00 85.88 208 GLY A O 1
ATOM 1592 N N . GLU A 1 209 ? 16.824 -6.550 -26.333 1.00 89.94 209 GLU A N 1
ATOM 1593 C CA . GLU A 1 209 ? 16.700 -6.253 -24.898 1.00 89.94 209 GLU A CA 1
ATOM 1594 C C . GLU A 1 209 ? 17.803 -5.300 -24.418 1.00 89.94 209 GLU A C 1
ATOM 1596 O O . GLU A 1 209 ? 17.532 -4.235 -23.860 1.00 89.94 209 GLU A O 1
ATOM 1601 N N . ALA A 1 210 ? 19.064 -5.612 -24.735 1.00 92.69 210 ALA A N 1
ATOM 1602 C CA . ALA A 1 210 ? 20.200 -4.758 -24.396 1.00 92.69 210 ALA A CA 1
ATOM 1603 C C . ALA A 1 210 ? 20.073 -3.344 -24.993 1.00 92.69 210 ALA A C 1
ATOM 1605 O O . ALA A 1 210 ? 20.427 -2.357 -24.345 1.00 92.69 210 ALA A O 1
ATOM 1606 N N . ALA A 1 211 ? 19.548 -3.225 -26.217 1.00 94.19 211 ALA A N 1
ATOM 1607 C CA . ALA A 1 211 ? 19.320 -1.932 -26.855 1.00 94.19 211 ALA A CA 1
ATOM 1608 C C . ALA A 1 211 ? 18.220 -1.122 -26.146 1.00 94.19 211 ALA A C 1
ATOM 1610 O O . ALA A 1 211 ? 18.389 0.084 -25.952 1.00 94.19 211 ALA A O 1
ATOM 1611 N N . LEU A 1 212 ? 17.128 -1.770 -25.719 1.00 93.69 212 LEU A N 1
ATOM 1612 C CA . LEU A 1 212 ? 16.073 -1.131 -24.924 1.00 93.69 212 LEU A CA 1
ATOM 1613 C C . LEU A 1 212 ? 16.614 -0.634 -23.579 1.00 93.69 212 LEU A C 1
ATOM 1615 O O . LEU A 1 212 ? 16.395 0.524 -23.227 1.00 93.69 212 LEU A O 1
ATOM 1619 N N . LEU A 1 213 ? 17.393 -1.454 -22.872 1.00 94.06 213 LEU A N 1
ATOM 1620 C CA . LEU A 1 213 ? 18.023 -1.081 -21.602 1.00 94.06 213 LEU A CA 1
ATOM 1621 C C . LEU A 1 213 ? 18.985 0.110 -21.755 1.00 94.06 213 LEU A C 1
ATOM 1623 O O . LEU A 1 213 ? 18.944 1.055 -20.967 1.00 94.06 213 LEU A O 1
ATOM 1627 N N . LEU A 1 214 ? 19.814 0.131 -22.801 1.00 95.75 214 LEU A N 1
ATOM 1628 C CA . LEU A 1 214 ? 20.701 1.269 -23.079 1.00 95.75 214 LEU A CA 1
ATOM 1629 C C . LEU A 1 214 ? 19.918 2.540 -23.443 1.00 95.75 214 LEU A C 1
ATOM 1631 O O . LEU A 1 214 ? 20.308 3.644 -23.050 1.00 95.75 214 LEU A O 1
ATOM 1635 N N . LYS A 1 215 ? 18.790 2.403 -24.151 1.00 95.12 215 LYS A N 1
ATOM 1636 C CA . LYS A 1 215 ? 17.869 3.516 -24.419 1.00 95.12 215 LYS A CA 1
ATOM 1637 C C . LYS A 1 215 ? 17.248 4.051 -23.126 1.00 95.12 215 LYS A C 1
ATOM 1639 O O . LYS A 1 215 ? 17.194 5.264 -22.951 1.00 95.12 215 LYS A O 1
ATOM 1644 N N . ILE A 1 216 ? 16.821 3.174 -22.218 1.00 93.94 216 ILE A N 1
ATOM 1645 C CA . ILE A 1 216 ? 16.301 3.547 -20.892 1.00 93.94 216 ILE A CA 1
ATOM 1646 C C . ILE A 1 216 ? 17.362 4.334 -20.114 1.00 93.94 216 ILE A C 1
ATOM 1648 O O . ILE A 1 216 ? 17.107 5.460 -19.690 1.00 93.94 216 ILE A O 1
ATOM 1652 N N . LYS A 1 217 ? 18.582 3.792 -20.008 1.00 94.94 217 LYS A N 1
ATOM 1653 C CA . LYS A 1 217 ? 19.706 4.437 -19.315 1.00 94.94 217 LYS A CA 1
ATOM 1654 C C . LYS A 1 217 ? 19.999 5.841 -19.848 1.00 94.94 217 LYS A C 1
ATOM 1656 O O . LYS A 1 217 ? 20.060 6.790 -19.070 1.00 94.94 217 LYS A O 1
ATOM 1661 N N . SER A 1 218 ? 20.172 5.971 -21.162 1.00 95.19 218 SER A N 1
ATOM 1662 C CA . SER A 1 218 ? 20.474 7.264 -21.794 1.00 95.19 218 SER A CA 1
ATOM 1663 C C . SER A 1 218 ? 19.324 8.265 -21.655 1.00 95.19 218 SER A C 1
ATOM 1665 O O . SER A 1 218 ? 19.561 9.451 -21.442 1.00 95.19 218 SER A O 1
ATOM 1667 N N . SER A 1 219 ? 18.073 7.799 -21.694 1.00 94.44 219 SER A N 1
ATOM 1668 C CA . SER A 1 219 ? 16.891 8.656 -21.515 1.00 94.44 219 SER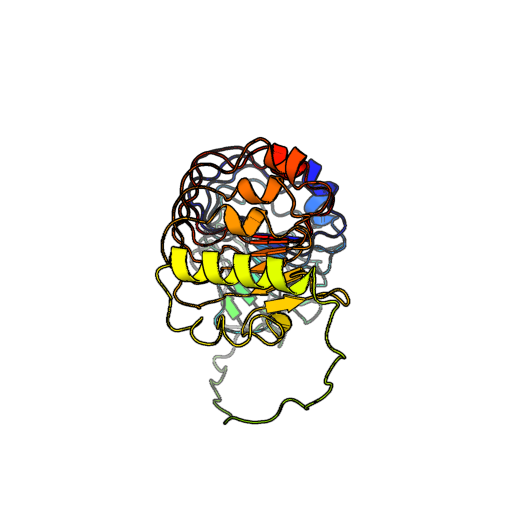 A CA 1
ATOM 1669 C C . SER A 1 219 ? 16.770 9.217 -20.092 1.00 94.44 219 SER A C 1
ATOM 1671 O O . SER A 1 219 ? 16.247 10.314 -19.917 1.00 94.44 219 SER A O 1
ATOM 1673 N N . TRP A 1 220 ? 17.301 8.516 -19.085 1.00 94.25 220 TRP A N 1
ATOM 1674 C CA . TRP A 1 220 ? 17.452 9.028 -17.715 1.00 94.25 220 TRP A CA 1
ATOM 1675 C C . TRP A 1 220 ? 18.754 9.808 -17.479 1.00 94.25 220 TRP A C 1
ATOM 1677 O O . TRP A 1 220 ? 19.079 10.135 -16.339 1.00 94.25 220 TRP A O 1
ATOM 1687 N N . GLY A 1 221 ? 19.501 10.129 -18.539 1.00 94.56 221 GLY A N 1
ATOM 1688 C CA . GLY A 1 221 ? 20.713 10.942 -18.446 1.00 94.56 221 GLY A CA 1
ATOM 1689 C C . GLY A 1 221 ? 21.932 10.188 -17.919 1.00 94.56 221 GLY A C 1
ATOM 1690 O O . GLY A 1 221 ? 22.770 10.789 -17.251 1.00 94.56 221 GLY A O 1
ATOM 1691 N N . ASP A 1 222 ? 22.028 8.886 -18.203 1.00 93.56 222 ASP A N 1
ATOM 1692 C CA . ASP A 1 222 ? 23.174 8.035 -17.858 1.00 93.56 222 ASP A CA 1
ATOM 1693 C C . ASP A 1 222 ? 23.542 8.066 -16.358 1.00 93.56 222 ASP A C 1
ATOM 1695 O O . ASP A 1 222 ? 24.678 8.382 -15.986 1.00 93.56 222 ASP A O 1
ATOM 1699 N N . PRO A 1 223 ? 22.598 7.710 -15.468 1.00 89.00 223 PRO A N 1
ATOM 1700 C CA . PRO A 1 223 ? 22.824 7.742 -14.028 1.00 89.00 223 PRO A CA 1
ATOM 1701 C C . PRO A 1 223 ? 24.008 6.836 -13.633 1.00 89.00 223 PRO A C 1
ATOM 1703 O O . PRO A 1 223 ? 24.127 5.718 -14.153 1.00 89.00 223 PRO A O 1
ATOM 1706 N N . PRO A 1 224 ? 24.868 7.253 -12.680 1.00 88.88 224 PRO A N 1
ATOM 1707 C CA . PRO A 1 224 ? 26.075 6.506 -12.312 1.00 88.88 224 PRO A CA 1
ATOM 1708 C C . PRO A 1 224 ? 25.823 5.055 -11.889 1.00 88.88 224 PRO A C 1
ATOM 1710 O O . PRO A 1 224 ? 26.647 4.185 -12.171 1.00 88.88 224 PRO A O 1
ATOM 1713 N N . ALA A 1 225 ? 24.675 4.771 -11.262 1.00 81.31 225 ALA A N 1
ATOM 1714 C CA . ALA A 1 225 ? 24.281 3.416 -10.872 1.00 81.31 225 ALA A CA 1
ATOM 1715 C C . ALA A 1 225 ? 24.208 2.451 -12.072 1.00 81.31 225 ALA A C 1
ATOM 1717 O O . ALA A 1 225 ? 24.492 1.264 -11.933 1.00 81.31 225 ALA A O 1
ATOM 1718 N N . LEU A 1 226 ? 23.906 2.961 -13.271 1.00 89.00 226 LEU A N 1
ATOM 1719 C CA . LEU A 1 226 ? 23.784 2.175 -14.503 1.00 89.00 226 LEU A CA 1
ATOM 1720 C C . LEU A 1 226 ? 25.059 2.188 -15.349 1.00 89.00 226 LEU A C 1
ATOM 1722 O O . LEU A 1 226 ? 25.044 1.783 -16.513 1.00 89.00 226 LEU A O 1
ATOM 1726 N N . ALA A 1 227 ? 26.198 2.619 -14.798 1.00 89.56 227 ALA A N 1
ATOM 1727 C CA . ALA A 1 227 ? 27.475 2.628 -15.515 1.00 89.56 227 ALA A CA 1
ATOM 1728 C C . ALA A 1 227 ? 27.853 1.243 -16.082 1.00 89.56 227 ALA A C 1
ATOM 1730 O O . ALA A 1 227 ? 28.447 1.172 -17.156 1.00 89.56 227 ALA A O 1
ATOM 1731 N N . GLY A 1 228 ? 27.446 0.158 -15.409 1.00 87.06 228 GLY A N 1
ATOM 1732 C CA . GLY A 1 228 ? 27.676 -1.224 -15.848 1.00 87.06 228 GLY A CA 1
ATOM 1733 C C . GLY A 1 228 ? 26.918 -1.642 -17.114 1.00 87.06 228 GLY A C 1
ATOM 1734 O O . GLY A 1 228 ? 27.312 -2.613 -17.753 1.00 87.06 228 GLY A O 1
ATOM 1735 N N . TRP A 1 229 ? 25.870 -0.915 -17.513 1.00 91.88 229 TRP A N 1
ATOM 1736 C CA . TRP A 1 229 ? 25.127 -1.197 -18.744 1.00 91.88 229 TRP A CA 1
ATOM 1737 C C . TRP A 1 229 ? 25.915 -0.647 -19.933 1.00 91.88 229 TRP A C 1
ATOM 1739 O O . TRP A 1 229 ? 25.980 0.572 -20.134 1.00 91.88 229 TRP A O 1
ATOM 1749 N N . ASN A 1 230 ? 26.560 -1.533 -20.692 1.00 88.94 230 ASN A N 1
ATOM 1750 C CA . ASN A 1 230 ? 27.536 -1.148 -21.708 1.00 88.94 230 ASN A CA 1
ATOM 1751 C C . ASN A 1 230 ? 27.270 -1.825 -23.057 1.00 88.94 230 ASN A C 1
ATOM 1753 O O . ASN A 1 230 ? 27.225 -3.049 -23.154 1.00 88.94 230 ASN A O 1
ATOM 1757 N N . ALA A 1 231 ? 27.192 -1.016 -24.117 1.00 89.81 231 ALA A N 1
ATOM 1758 C CA . ALA A 1 231 ? 27.007 -1.467 -25.493 1.00 89.81 231 ALA A CA 1
ATOM 1759 C C . ALA A 1 231 ? 28.066 -2.480 -25.958 1.00 89.81 231 ALA A C 1
ATOM 1761 O O . ALA A 1 231 ? 27.739 -3.395 -26.712 1.00 89.81 231 ALA A O 1
ATOM 1762 N N . SER A 1 232 ? 29.314 -2.373 -25.487 1.00 87.94 232 SER A N 1
ATOM 1763 C CA . SER A 1 232 ? 30.372 -3.329 -25.848 1.00 87.94 232 SER A CA 1
ATOM 1764 C C . SER A 1 232 ? 30.153 -4.735 -25.275 1.00 87.94 232 SER A C 1
ATOM 1766 O O . SER A 1 232 ? 30.751 -5.688 -25.767 1.00 87.94 232 SER A O 1
ATOM 1768 N N . ALA A 1 233 ? 29.281 -4.872 -24.272 1.00 84.25 233 ALA A N 1
ATOM 1769 C CA . ALA A 1 233 ? 28.912 -6.127 -23.623 1.00 84.25 233 ALA A CA 1
ATOM 1770 C C . ALA A 1 233 ? 27.400 -6.415 -23.734 1.00 84.25 233 ALA A C 1
ATOM 1772 O O . ALA A 1 233 ? 26.832 -7.076 -22.868 1.00 84.25 233 ALA A O 1
ATOM 1773 N N . ALA A 1 234 ? 26.738 -5.939 -24.798 1.00 86.56 234 ALA A N 1
ATOM 1774 C CA . ALA A 1 234 ? 25.295 -6.118 -25.015 1.00 86.56 234 ALA A CA 1
ATOM 1775 C C . ALA A 1 234 ? 24.838 -7.593 -25.001 1.00 86.56 234 ALA A C 1
ATOM 1777 O O . ALA A 1 234 ? 23.747 -7.909 -24.532 1.00 86.56 234 ALA A O 1
ATOM 1778 N N . GLY A 1 235 ? 25.697 -8.519 -25.444 1.00 84.38 235 GLY A N 1
ATOM 1779 C CA . GLY A 1 235 ? 25.419 -9.961 -25.392 1.00 84.38 235 GLY A CA 1
ATOM 1780 C C . GLY A 1 235 ? 25.319 -10.547 -23.976 1.00 84.38 235 GLY A C 1
ATOM 1781 O O . GLY A 1 235 ? 24.815 -11.654 -23.829 1.00 84.38 235 GLY A O 1
ATOM 1782 N N . ALA A 1 236 ? 25.759 -9.811 -22.951 1.00 87.94 236 ALA A N 1
ATOM 1783 C CA . ALA A 1 236 ? 25.737 -10.203 -21.541 1.00 87.94 236 ALA A CA 1
ATOM 1784 C C . ALA A 1 236 ? 24.836 -9.277 -20.698 1.00 87.94 236 ALA A C 1
ATOM 1786 O O . ALA A 1 236 ? 25.095 -9.047 -19.521 1.00 87.94 236 ALA A O 1
ATOM 1787 N N . HIS A 1 237 ? 23.788 -8.701 -21.296 1.00 90.94 237 HIS A N 1
ATOM 1788 C CA . HIS A 1 237 ? 22.893 -7.763 -20.606 1.00 90.94 237 HIS A CA 1
ATOM 1789 C C . HIS A 1 237 ? 22.170 -8.361 -19.389 1.00 90.94 237 HIS A C 1
ATOM 1791 O O . HIS A 1 237 ? 21.826 -7.626 -18.472 1.00 90.94 237 HIS A O 1
ATOM 1797 N N . CYS A 1 238 ? 22.000 -9.681 -19.331 1.00 85.44 238 CYS A N 1
ATOM 1798 C CA . CYS A 1 238 ? 21.449 -10.368 -18.161 1.00 85.44 238 CYS A CA 1
ATOM 1799 C C . CYS A 1 238 ? 22.406 -10.404 -16.958 1.00 85.44 238 CYS A C 1
ATOM 1801 O O . CYS A 1 238 ? 21.962 -10.650 -15.844 1.00 85.44 238 CYS A O 1
ATOM 1803 N N . ASP A 1 239 ? 23.699 -10.138 -17.170 1.00 83.31 239 ASP A N 1
ATOM 1804 C CA . ASP A 1 239 ? 24.688 -9.976 -16.098 1.00 83.31 239 ASP A CA 1
ATOM 1805 C C . ASP A 1 239 ? 24.817 -8.507 -15.656 1.00 83.31 239 ASP A C 1
ATOM 1807 O O . ASP A 1 239 ? 25.621 -8.174 -14.778 1.00 83.31 239 ASP A O 1
ATOM 1811 N N . TRP A 1 240 ? 24.072 -7.592 -16.286 1.00 85.00 240 TRP A N 1
ATOM 1812 C CA . TRP A 1 240 ? 24.103 -6.189 -15.905 1.00 85.00 240 TRP A CA 1
ATOM 1813 C C . TRP A 1 240 ? 23.467 -5.995 -14.524 1.00 85.00 240 TRP A C 1
ATOM 1815 O O . TRP A 1 240 ? 22.468 -6.640 -14.202 1.00 85.00 240 TRP A O 1
ATOM 1825 N N . PRO A 1 241 ? 24.000 -5.074 -13.697 1.00 76.31 241 PRO A N 1
ATOM 1826 C CA . PRO A 1 241 ? 23.381 -4.746 -12.421 1.00 76.31 241 PRO A CA 1
ATOM 1827 C C . PRO A 1 241 ? 21.897 -4.420 -12.602 1.00 76.31 241 PRO A C 1
ATOM 1829 O O . PRO A 1 241 ? 21.547 -3.700 -13.537 1.00 76.31 241 PRO A O 1
ATOM 1832 N N . TYR A 1 242 ? 21.058 -4.906 -11.684 1.00 80.81 242 TYR A N 1
ATOM 1833 C CA . TYR A 1 242 ? 19.612 -4.646 -11.637 1.00 80.81 242 TYR A CA 1
ATOM 1834 C C . TYR A 1 242 ? 18.756 -5.328 -12.716 1.00 80.81 242 TYR A C 1
ATOM 1836 O O . TYR A 1 242 ? 17.555 -5.059 -12.765 1.00 80.81 242 TYR A O 1
ATOM 1844 N N . VAL A 1 243 ? 19.335 -6.192 -13.556 1.00 82.75 243 VAL A N 1
ATOM 1845 C CA . VAL A 1 243 ? 18.629 -6.894 -14.637 1.00 82.75 243 VAL A CA 1
ATOM 1846 C C . VAL A 1 243 ? 18.542 -8.385 -14.325 1.00 82.75 243 VAL A C 1
ATOM 1848 O O . VAL A 1 243 ? 19.543 -9.012 -13.994 1.00 82.75 243 VAL A O 1
ATOM 1851 N N . TRP A 1 244 ? 17.350 -8.963 -14.475 1.00 82.81 244 TRP A N 1
ATOM 1852 C CA . TRP A 1 244 ? 17.152 -10.411 -14.481 1.00 82.81 244 TRP A CA 1
ATOM 1853 C C . TRP A 1 244 ? 16.431 -10.828 -15.751 1.00 82.81 244 TRP A C 1
ATOM 1855 O O . TRP A 1 244 ? 15.447 -10.201 -16.156 1.00 82.81 244 TRP A O 1
ATOM 1865 N N . CYS A 1 245 ? 16.903 -11.922 -16.336 1.00 82.50 245 CYS A N 1
ATOM 1866 C CA . CYS A 1 245 ? 16.339 -12.494 -17.546 1.00 82.50 245 CYS A CA 1
ATOM 1867 C C . CYS A 1 245 ? 15.777 -13.896 -17.317 1.00 82.50 245 CYS A C 1
ATOM 1869 O O . CYS A 1 245 ? 16.172 -14.594 -16.381 1.00 82.50 245 CYS A O 1
ATOM 1871 N N . ASP A 1 246 ? 14.905 -14.328 -18.222 1.00 80.94 246 ASP A N 1
ATOM 1872 C CA . ASP A 1 246 ? 14.561 -15.739 -18.371 1.00 80.94 246 ASP A CA 1
ATOM 1873 C C . ASP A 1 246 ? 15.656 -16.537 -19.109 1.00 80.94 246 ASP A C 1
ATOM 1875 O O . ASP A 1 246 ? 16.715 -16.025 -19.481 1.00 80.94 246 ASP A O 1
ATOM 1879 N N . THR A 1 247 ? 15.388 -17.822 -19.352 1.00 81.81 247 THR A N 1
ATOM 1880 C CA . THR A 1 247 ? 16.298 -18.729 -20.069 1.00 81.81 247 THR A CA 1
ATOM 1881 C C . THR A 1 247 ? 16.512 -18.364 -21.540 1.00 81.81 247 THR A C 1
ATOM 1883 O O . THR A 1 247 ? 17.460 -18.854 -22.150 1.00 81.81 247 THR A O 1
ATOM 1886 N N . GLU A 1 248 ? 15.639 -17.540 -22.124 1.00 86.75 248 GLU A N 1
ATOM 1887 C CA . GLU A 1 248 ? 15.747 -17.056 -23.505 1.00 86.75 248 GLU A CA 1
ATOM 1888 C C . GLU A 1 248 ? 16.514 -15.725 -23.589 1.00 86.75 248 GLU A C 1
ATOM 1890 O O . GLU A 1 248 ? 16.799 -15.246 -24.689 1.00 86.75 248 GLU A O 1
ATOM 1895 N N . GLY A 1 249 ? 16.898 -15.152 -22.443 1.00 84.19 249 GLY A N 1
ATOM 1896 C CA . GLY A 1 249 ? 17.585 -13.868 -22.361 1.00 84.19 249 GLY A CA 1
ATOM 1897 C C . GLY A 1 249 ? 16.649 -12.671 -22.519 1.00 84.19 249 GLY A C 1
ATOM 1898 O O . GLY A 1 249 ? 17.105 -11.622 -22.957 1.00 84.19 249 GLY A O 1
ATOM 1899 N N . ARG A 1 250 ? 15.351 -12.817 -22.219 1.00 87.25 250 ARG A N 1
ATOM 1900 C CA . ARG A 1 250 ? 14.389 -11.702 -22.181 1.00 87.25 250 ARG A CA 1
ATOM 1901 C C . ARG A 1 250 ? 14.323 -11.122 -20.780 1.00 87.25 250 ARG A C 1
ATOM 1903 O O . ARG A 1 250 ? 14.348 -11.884 -19.815 1.00 87.25 250 ARG A O 1
ATOM 1910 N N . VAL A 1 251 ? 14.209 -9.802 -20.651 1.00 86.19 251 VAL A N 1
ATOM 1911 C CA . VAL A 1 251 ? 14.187 -9.139 -19.339 1.00 86.19 251 VAL A CA 1
ATOM 1912 C C . VAL A 1 251 ? 12.849 -9.399 -18.652 1.00 86.19 251 VAL A C 1
ATOM 1914 O O . VAL A 1 251 ? 11.803 -8.967 -19.132 1.00 86.19 251 VAL A O 1
ATOM 1917 N N . VAL A 1 252 ? 12.894 -10.087 -17.511 1.00 83.12 252 VAL A N 1
ATOM 1918 C CA . VAL A 1 252 ? 11.709 -10.427 -16.704 1.00 83.12 252 VAL A CA 1
ATOM 1919 C C . VAL A 1 252 ? 11.594 -9.588 -15.439 1.00 83.12 252 VAL A C 1
ATOM 1921 O O . VAL A 1 252 ? 10.482 -9.343 -14.972 1.00 83.12 252 VAL A O 1
ATOM 1924 N N . SER A 1 253 ? 12.723 -9.110 -14.900 1.00 86.31 253 SER A N 1
ATOM 1925 C CA . SER A 1 253 ? 12.726 -8.220 -13.741 1.00 86.31 253 SER A CA 1
ATOM 1926 C C . SER A 1 253 ? 13.747 -7.098 -13.864 1.00 86.31 253 SER A C 1
ATOM 1928 O O . SER A 1 253 ? 14.896 -7.325 -14.250 1.00 86.31 253 SER A O 1
ATOM 1930 N N . LEU A 1 254 ? 13.323 -5.900 -13.464 1.00 82.62 254 LEU A N 1
ATOM 1931 C CA . LEU A 1 254 ? 14.180 -4.737 -13.250 1.00 82.62 254 LEU A CA 1
ATOM 1932 C C . LEU A 1 254 ? 13.994 -4.214 -11.825 1.00 82.62 254 LEU A C 1
ATOM 1934 O O . LEU A 1 254 ? 12.882 -3.873 -11.430 1.00 82.62 254 LEU A O 1
ATOM 1938 N N . THR A 1 255 ? 15.084 -4.112 -11.062 1.00 82.50 255 THR A N 1
ATOM 1939 C CA . THR A 1 255 ? 15.048 -3.670 -9.654 1.00 82.50 255 THR A CA 1
ATOM 1940 C C . THR A 1 255 ? 16.027 -2.526 -9.440 1.00 82.50 255 THR A C 1
ATOM 1942 O O . THR A 1 255 ? 17.167 -2.735 -9.046 1.00 82.50 255 THR A O 1
ATOM 1945 N N . LEU A 1 256 ? 15.590 -1.302 -9.704 1.00 81.81 256 LEU A N 1
ATOM 1946 C CA . LEU A 1 256 ? 16.395 -0.079 -9.676 1.00 81.81 256 LEU A CA 1
ATOM 1947 C C . LEU A 1 256 ? 16.177 0.726 -8.388 1.00 81.81 256 LEU A C 1
ATOM 1949 O O . LEU A 1 256 ? 16.126 1.955 -8.416 1.00 81.81 256 LEU A O 1
ATOM 1953 N N . ILE A 1 257 ? 16.041 0.046 -7.250 1.00 82.31 257 ILE A N 1
ATOM 1954 C CA . ILE A 1 257 ? 15.756 0.690 -5.963 1.00 82.31 257 ILE A CA 1
ATOM 1955 C C . ILE A 1 257 ? 16.915 1.610 -5.569 1.00 82.31 257 ILE A C 1
ATOM 1957 O O . ILE A 1 257 ? 18.060 1.158 -5.488 1.00 82.31 257 ILE A O 1
ATOM 1961 N N . GLY A 1 258 ? 16.643 2.888 -5.293 1.00 81.69 258 GLY A N 1
ATOM 1962 C CA . GLY A 1 258 ? 17.695 3.805 -4.837 1.00 81.69 258 GLY A CA 1
ATOM 1963 C C . GLY A 1 258 ? 18.775 4.098 -5.881 1.00 81.69 258 GLY A C 1
ATOM 1964 O O . GLY A 1 258 ? 19.865 4.538 -5.520 1.00 81.69 258 GLY A O 1
ATOM 1965 N N . ALA A 1 259 ? 18.512 3.836 -7.165 1.00 82.25 259 ALA A N 1
ATOM 1966 C CA . ALA A 1 259 ? 19.485 4.008 -8.244 1.00 82.25 259 ALA A CA 1
ATOM 1967 C C . ALA A 1 259 ? 19.758 5.486 -8.593 1.00 82.25 259 ALA A C 1
ATOM 1969 O O . ALA A 1 259 ? 20.646 5.779 -9.397 1.00 82.25 259 ALA A O 1
ATOM 1970 N N . GLY A 1 260 ? 19.008 6.416 -7.996 1.00 84.31 260 GLY A N 1
ATOM 1971 C CA . GLY A 1 260 ? 19.114 7.847 -8.260 1.00 84.31 260 GLY A CA 1
ATOM 1972 C C . GLY A 1 260 ? 18.597 8.231 -9.646 1.00 84.31 260 GLY A C 1
ATOM 1973 O O . GLY A 1 260 ? 19.039 9.239 -10.195 1.00 84.31 260 GLY A O 1
ATOM 1974 N N . VAL A 1 261 ? 17.698 7.428 -10.230 1.00 91.69 261 VAL A N 1
ATOM 1975 C CA . VAL A 1 261 ? 17.060 7.772 -11.508 1.00 91.69 261 VAL A CA 1
ATOM 1976 C C . VAL A 1 261 ? 16.062 8.911 -11.295 1.00 91.69 261 VAL A C 1
ATOM 1978 O O . VAL A 1 261 ? 15.408 8.993 -10.254 1.00 91.69 261 VAL A O 1
ATOM 1981 N N . ALA A 1 262 ? 15.968 9.821 -12.264 1.00 94.62 262 ALA A N 1
ATOM 1982 C CA . ALA A 1 262 ? 15.149 11.022 -12.152 1.00 94.62 262 ALA A CA 1
ATOM 1983 C C . ALA A 1 262 ? 14.473 11.379 -13.480 1.00 94.62 262 ALA A C 1
ATOM 1985 O O . ALA A 1 262 ? 14.991 11.075 -14.555 1.00 94.62 262 ALA A O 1
ATOM 1986 N N . GLY A 1 263 ? 13.344 12.083 -13.390 1.00 94.75 263 GLY A N 1
ATOM 1987 C CA . GLY A 1 263 ? 12.542 12.483 -14.549 1.00 94.75 263 GLY A CA 1
ATOM 1988 C C . GLY A 1 263 ? 11.339 11.566 -14.783 1.00 94.75 263 GLY A C 1
ATOM 1989 O O . GLY A 1 263 ? 11.027 10.741 -13.926 1.00 94.75 263 GLY A O 1
ATOM 1990 N N . PRO A 1 264 ? 10.620 11.720 -15.907 1.00 94.88 264 PRO A N 1
ATOM 1991 C CA . PRO A 1 264 ? 9.399 10.966 -16.142 1.00 94.88 264 PRO A CA 1
ATOM 1992 C C . PRO A 1 264 ? 9.651 9.463 -16.294 1.00 94.88 264 PRO A C 1
ATOM 1994 O O . PRO A 1 264 ? 10.742 9.029 -16.685 1.00 94.88 264 PRO A O 1
ATOM 1997 N N . PHE A 1 265 ? 8.614 8.667 -16.034 1.00 93.50 265 PHE A N 1
ATOM 1998 C CA . PHE A 1 265 ? 8.606 7.270 -16.458 1.00 93.50 265 PHE A CA 1
ATOM 1999 C C . PHE A 1 265 ? 8.774 7.170 -17.983 1.00 93.50 265 PHE A C 1
ATOM 2001 O O . PHE A 1 265 ? 8.256 7.996 -18.734 1.00 93.50 265 PHE A O 1
ATOM 2008 N N . LEU A 1 266 ? 9.505 6.153 -18.444 1.00 91.50 266 LEU A N 1
ATOM 2009 C CA . LEU A 1 266 ? 9.856 5.984 -19.851 1.00 91.50 266 LEU A CA 1
ATOM 2010 C C . LEU A 1 266 ? 9.035 4.868 -20.497 1.00 91.50 266 LEU A C 1
ATOM 2012 O O . LEU A 1 266 ? 9.160 3.707 -20.111 1.00 91.50 266 LEU A O 1
ATOM 2016 N N . ASP A 1 267 ? 8.299 5.192 -21.563 1.00 87.81 267 ASP A N 1
ATOM 2017 C CA . ASP A 1 267 ? 7.498 4.223 -22.332 1.00 87.81 267 ASP A CA 1
ATOM 2018 C C . ASP A 1 267 ? 8.299 3.001 -22.805 1.00 87.81 267 ASP A C 1
ATOM 2020 O O . ASP A 1 267 ? 7.750 1.909 -22.913 1.00 87.81 267 ASP A O 1
ATOM 2024 N N . ALA A 1 268 ? 9.606 3.170 -23.041 1.00 89.19 268 ALA A N 1
ATOM 2025 C CA . ALA A 1 268 ? 10.507 2.097 -23.463 1.00 89.19 268 ALA A CA 1
ATOM 2026 C C . ALA A 1 268 ? 10.578 0.927 -22.464 1.00 89.19 268 ALA A C 1
ATOM 2028 O O . ALA A 1 268 ? 10.873 -0.192 -22.871 1.00 89.19 268 ALA A O 1
ATOM 2029 N N . ILE A 1 269 ? 10.286 1.157 -21.178 1.00 91.62 269 ILE A N 1
ATOM 2030 C CA . ILE A 1 269 ? 10.187 0.086 -20.173 1.00 91.62 269 ILE A CA 1
ATOM 2031 C C . ILE A 1 269 ? 8.981 -0.815 -20.476 1.00 91.62 269 ILE A C 1
ATOM 2033 O O . ILE A 1 269 ? 9.067 -2.029 -20.327 1.00 91.62 269 ILE A O 1
ATOM 2037 N N . GLY A 1 270 ? 7.879 -0.240 -20.969 1.00 88.12 270 GLY A N 1
ATOM 2038 C CA . GLY A 1 270 ? 6.682 -0.982 -21.378 1.00 88.12 270 GLY A CA 1
ATOM 2039 C C . GLY A 1 270 ? 6.856 -1.812 -22.655 1.00 88.12 270 GLY A C 1
ATOM 2040 O O . GLY A 1 270 ? 5.989 -2.627 -22.969 1.00 88.12 270 GLY A O 1
ATOM 2041 N N . ASP A 1 271 ? 7.963 -1.637 -23.386 1.00 90.38 271 ASP A N 1
ATOM 2042 C CA . ASP A 1 271 ? 8.295 -2.445 -24.565 1.00 90.38 271 ASP A CA 1
ATOM 2043 C C . ASP A 1 271 ? 9.051 -3.748 -24.198 1.00 90.38 271 ASP A C 1
ATOM 2045 O O . ASP A 1 271 ? 9.206 -4.624 -25.054 1.00 90.38 271 ASP A O 1
ATOM 2049 N N . LEU A 1 272 ? 9.461 -3.922 -22.930 1.00 90.12 272 LEU A N 1
ATOM 2050 C CA . LEU A 1 272 ? 10.045 -5.161 -22.396 1.00 90.12 272 LEU A CA 1
ATOM 2051 C C . LEU A 1 272 ? 8.948 -6.226 -22.223 1.00 90.12 272 LEU A C 1
ATOM 2053 O O . LEU A 1 272 ? 8.304 -6.340 -21.183 1.00 90.12 272 LEU A O 1
ATOM 2057 N N . SER A 1 273 ? 8.698 -6.999 -23.280 1.00 89.75 273 SER A N 1
ATOM 2058 C CA . SER A 1 273 ? 7.518 -7.879 -23.379 1.00 89.75 273 SER A CA 1
ATOM 2059 C C . SER A 1 273 ? 7.459 -9.055 -22.397 1.00 89.75 273 SER A C 1
ATOM 2061 O O . SER A 1 273 ? 6.393 -9.637 -22.216 1.00 89.75 273 SER A O 1
ATOM 2063 N N . ALA A 1 274 ? 8.585 -9.424 -21.784 1.00 87.50 274 ALA A N 1
ATOM 2064 C CA . ALA A 1 274 ? 8.644 -10.482 -20.777 1.00 87.50 274 ALA A CA 1
ATOM 2065 C C . ALA A 1 274 ? 8.648 -9.935 -19.339 1.00 87.50 274 ALA A C 1
ATOM 2067 O O . ALA A 1 274 ? 8.705 -10.722 -18.397 1.00 87.50 274 ALA A O 1
ATOM 2068 N N . LEU A 1 275 ? 8.586 -8.608 -19.160 1.00 87.50 275 LEU A N 1
ATOM 2069 C CA . LEU A 1 275 ? 8.679 -7.970 -17.852 1.00 87.50 275 LEU A CA 1
ATOM 2070 C C . LEU A 1 275 ? 7.450 -8.315 -17.002 1.00 87.50 275 LEU A C 1
ATOM 2072 O O . LEU A 1 275 ? 6.314 -8.002 -17.372 1.00 87.50 275 LEU A O 1
ATOM 2076 N N . THR A 1 276 ? 7.698 -8.933 -15.850 1.00 85.75 276 THR A N 1
ATOM 2077 C CA . THR A 1 276 ? 6.680 -9.275 -14.846 1.00 85.75 276 THR A CA 1
ATOM 2078 C C . THR A 1 276 ? 6.924 -8.566 -13.518 1.00 85.75 276 THR A C 1
ATOM 2080 O O . THR A 1 276 ? 5.982 -8.340 -12.762 1.00 85.75 276 THR A O 1
ATOM 2083 N N . SER A 1 277 ? 8.167 -8.170 -13.237 1.00 87.94 277 SER A N 1
ATOM 2084 C CA . SER A 1 277 ? 8.552 -7.502 -11.996 1.00 87.94 277 SER A CA 1
ATOM 2085 C C . SER A 1 277 ? 9.306 -6.208 -12.282 1.00 87.94 277 SER A C 1
ATOM 2087 O O . SER A 1 277 ? 10.330 -6.193 -12.966 1.00 87.94 277 SER A O 1
ATOM 2089 N N . LEU A 1 278 ? 8.805 -5.099 -11.750 1.00 90.25 278 LEU A N 1
ATOM 2090 C CA . LEU A 1 278 ? 9.444 -3.797 -11.862 1.00 90.25 278 LEU A CA 1
ATOM 2091 C C . LEU A 1 278 ? 9.450 -3.110 -10.503 1.00 90.25 278 LEU A C 1
ATOM 2093 O O . LEU A 1 278 ? 8.392 -2.821 -9.953 1.00 90.25 278 LEU A O 1
ATOM 2097 N N . ASP A 1 279 ? 10.639 -2.799 -9.996 1.00 89.88 279 ASP A N 1
ATOM 2098 C CA . ASP A 1 279 ? 10.809 -2.001 -8.786 1.00 89.88 279 ASP A CA 1
ATOM 2099 C C . ASP A 1 279 ? 11.692 -0.786 -9.072 1.00 89.88 279 ASP A C 1
ATOM 2101 O O . ASP A 1 279 ? 12.886 -0.910 -9.347 1.00 89.88 279 ASP A O 1
ATOM 2105 N N . LEU A 1 280 ? 11.090 0.397 -9.020 1.00 92.50 280 LEU A N 1
ATOM 2106 C CA . LEU A 1 280 ? 11.741 1.694 -9.169 1.00 92.50 280 LEU A CA 1
ATOM 2107 C C . LEU A 1 280 ? 11.650 2.516 -7.876 1.00 92.50 280 LEU A C 1
ATOM 2109 O O . LEU A 1 280 ? 11.741 3.746 -7.915 1.00 92.50 280 LEU A O 1
ATOM 2113 N N . SER A 1 281 ? 11.454 1.864 -6.731 1.00 89.88 281 SER A N 1
ATOM 2114 C CA . SER A 1 281 ? 11.229 2.556 -5.464 1.00 89.88 281 SER A CA 1
ATOM 2115 C C . SER A 1 281 ? 12.450 3.364 -5.006 1.00 89.88 281 SER A C 1
ATOM 2117 O O . SER A 1 281 ? 13.592 3.022 -5.312 1.00 89.88 281 SER A O 1
ATOM 2119 N N . ASN A 1 282 ? 12.238 4.407 -4.203 1.00 90.06 282 ASN A N 1
ATOM 2120 C CA . ASN A 1 282 ? 13.297 5.278 -3.671 1.00 90.06 282 ASN A CA 1
ATOM 2121 C C . ASN A 1 282 ? 14.109 5.977 -4.774 1.00 90.06 282 ASN A C 1
ATOM 2123 O O . ASN A 1 282 ? 15.340 5.966 -4.760 1.00 90.06 282 ASN A O 1
ATOM 2127 N N . ASN A 1 283 ? 13.430 6.575 -5.746 1.00 93.00 283 ASN A N 1
ATOM 2128 C CA . ASN A 1 283 ? 14.057 7.364 -6.803 1.00 93.00 283 ASN A CA 1
ATOM 2129 C C . ASN A 1 283 ? 13.402 8.750 -6.883 1.00 93.00 283 ASN A C 1
ATOM 2131 O O . ASN A 1 283 ? 12.683 9.166 -5.980 1.00 93.00 283 ASN A O 1
ATOM 2135 N N . ASN A 1 284 ? 13.697 9.504 -7.940 1.00 96.75 284 ASN A N 1
ATOM 2136 C CA . ASN A 1 284 ? 13.123 10.826 -8.178 1.00 96.75 284 ASN A CA 1
ATOM 2137 C C . ASN A 1 284 ? 12.299 10.835 -9.478 1.00 96.75 284 ASN A C 1
ATOM 2139 O O . ASN A 1 284 ? 12.391 11.768 -10.286 1.00 96.75 284 ASN A O 1
ATOM 2143 N N . ILE A 1 285 ? 11.555 9.749 -9.721 1.00 97.12 285 ILE A N 1
ATOM 2144 C CA . ILE A 1 285 ? 10.700 9.598 -10.902 1.00 97.12 285 ILE A CA 1
ATOM 2145 C C . ILE A 1 285 ? 9.483 10.504 -10.753 1.00 97.12 285 ILE A C 1
ATOM 2147 O O . ILE A 1 285 ? 8.875 10.561 -9.689 1.00 97.12 285 ILE A O 1
ATOM 2151 N N . SER A 1 286 ? 9.127 11.217 -11.816 1.00 97.00 286 SER A N 1
ATOM 2152 C CA . SER A 1 286 ? 8.008 12.160 -11.845 1.00 97.00 286 SER A CA 1
ATOM 2153 C C . SER A 1 286 ? 7.007 11.846 -12.960 1.00 97.00 286 SER A C 1
ATOM 2155 O O . SER A 1 286 ? 7.167 10.888 -13.715 1.00 97.00 286 SER A O 1
ATOM 2157 N N . GLY A 1 287 ? 5.950 12.653 -13.071 1.00 96.38 287 GLY A N 1
ATOM 2158 C CA . GLY A 1 287 ? 4.885 12.446 -14.055 1.00 96.38 287 GLY A CA 1
ATOM 2159 C C . GLY A 1 287 ? 3.776 11.526 -13.544 1.00 96.38 287 GLY A C 1
ATOM 2160 O O . GLY A 1 287 ? 3.704 11.244 -12.354 1.00 96.38 287 GLY A O 1
ATOM 2161 N N . ALA A 1 288 ? 2.886 11.109 -14.444 1.00 96.94 288 ALA A N 1
ATOM 2162 C CA . ALA A 1 288 ? 1.708 10.315 -14.098 1.00 96.94 288 ALA A CA 1
ATOM 2163 C C . ALA A 1 288 ? 2.016 8.819 -13.913 1.00 96.94 288 ALA A C 1
ATOM 2165 O O . ALA A 1 288 ? 3.119 8.354 -14.210 1.00 96.94 288 ALA A O 1
ATOM 2166 N N . PHE A 1 289 ? 1.012 8.056 -13.466 1.00 96.62 289 PHE A N 1
ATOM 2167 C CA . PHE A 1 289 ? 1.083 6.595 -13.414 1.00 96.62 289 PHE A CA 1
ATOM 2168 C C . PHE A 1 289 ? 1.494 6.007 -14.784 1.00 96.62 289 PHE A C 1
ATOM 2170 O O . PHE A 1 289 ? 0.961 6.428 -15.816 1.00 96.62 289 PHE A O 1
ATOM 2177 N N . PRO A 1 290 ? 2.409 5.021 -14.830 1.00 94.62 290 PRO A N 1
ATOM 2178 C CA . PRO A 1 290 ? 2.995 4.536 -16.078 1.00 94.62 290 PRO A CA 1
ATOM 2179 C C . PRO A 1 290 ? 2.081 3.581 -16.862 1.00 94.62 290 PRO A C 1
ATOM 2181 O O . PRO A 1 290 ? 2.296 2.370 -16.908 1.00 94.62 290 PRO A O 1
ATOM 2184 N N . THR A 1 291 ? 1.082 4.129 -17.556 1.00 93.44 291 THR A N 1
ATOM 2185 C CA . THR A 1 291 ? 0.148 3.360 -18.406 1.00 93.44 291 THR A CA 1
ATOM 2186 C C . THR A 1 291 ? 0.824 2.664 -19.592 1.00 93.44 291 THR A C 1
ATOM 2188 O O . THR A 1 291 ? 0.267 1.725 -20.154 1.00 93.44 291 THR A O 1
ATOM 2191 N N . ALA A 1 292 ? 2.060 3.037 -19.945 1.00 90.38 292 ALA A N 1
ATOM 2192 C CA . ALA A 1 292 ? 2.867 2.305 -20.923 1.00 90.38 292 ALA A CA 1
ATOM 2193 C C . ALA A 1 292 ? 3.058 0.820 -20.553 1.00 90.38 292 ALA A C 1
ATOM 2195 O O . ALA A 1 292 ? 3.193 -0.020 -21.445 1.00 90.38 292 ALA A O 1
ATOM 2196 N N . LEU A 1 293 ? 2.998 0.483 -19.258 1.00 89.19 293 LEU A N 1
ATOM 2197 C CA . LEU A 1 293 ? 3.049 -0.900 -18.778 1.00 89.19 293 LEU A CA 1
ATOM 2198 C C . LEU A 1 293 ? 1.852 -1.744 -19.244 1.00 89.19 293 LEU A C 1
ATOM 2200 O O . LEU A 1 293 ? 1.972 -2.961 -19.293 1.00 89.19 293 LEU A O 1
ATOM 2204 N N . TYR A 1 294 ? 0.740 -1.131 -19.668 1.00 85.50 294 TYR A N 1
ATOM 2205 C CA . TYR A 1 294 ? -0.428 -1.853 -20.194 1.00 85.50 294 TYR A CA 1
ATOM 2206 C C . TYR A 1 294 ? -0.153 -2.539 -21.535 1.00 85.50 294 TYR A C 1
ATOM 2208 O O . TYR A 1 294 ? -0.913 -3.402 -21.961 1.00 85.50 294 TYR A O 1
ATOM 2216 N N . ARG A 1 295 ? 0.888 -2.110 -22.261 1.00 77.31 295 ARG A N 1
ATOM 2217 C CA . ARG A 1 295 ? 1.040 -2.451 -23.677 1.00 77.31 295 ARG A CA 1
ATOM 2218 C C . ARG A 1 295 ? 1.484 -3.894 -23.898 1.00 77.31 295 ARG A C 1
ATOM 2220 O O . ARG A 1 295 ? 0.856 -4.608 -24.676 1.00 77.31 295 ARG A O 1
ATOM 2227 N N . ARG A 1 296 ? 2.634 -4.274 -23.337 1.00 69.81 296 ARG A N 1
ATOM 2228 C CA . ARG A 1 296 ? 3.272 -5.578 -23.601 1.00 69.81 296 ARG A CA 1
ATOM 2229 C C . ARG A 1 296 ? 3.729 -6.312 -22.353 1.00 69.81 296 ARG A C 1
ATOM 2231 O O . ARG A 1 296 ? 4.084 -7.478 -22.472 1.00 69.81 296 ARG A O 1
ATOM 2238 N N . ALA A 1 297 ? 3.733 -5.650 -21.203 1.00 65.62 297 ALA A N 1
ATOM 2239 C CA . ALA A 1 297 ? 4.161 -6.253 -19.956 1.00 65.62 297 ALA A CA 1
ATOM 2240 C C . ALA A 1 297 ? 2.971 -6.935 -19.269 1.00 65.62 297 ALA A C 1
ATOM 2242 O O . ALA A 1 297 ? 1.855 -6.423 -19.276 1.00 65.62 297 ALA A O 1
ATOM 2243 N N . SER A 1 298 ? 3.217 -8.099 -18.672 1.00 83.62 298 SER A N 1
ATOM 2244 C CA . SER A 1 298 ? 2.255 -8.792 -17.808 1.00 83.62 298 SER A CA 1
ATOM 2245 C C . SER A 1 298 ? 2.723 -8.627 -16.370 1.00 83.62 298 SER A C 1
ATOM 2247 O O . SER A 1 298 ? 3.231 -9.563 -15.758 1.00 83.62 298 SER A O 1
ATOM 2249 N N . ILE A 1 299 ? 2.646 -7.390 -15.874 1.00 89.56 299 ILE A N 1
ATOM 2250 C CA . ILE A 1 299 ? 3.220 -7.024 -14.580 1.00 89.56 299 ILE A CA 1
ATOM 2251 C C . ILE A 1 299 ? 2.461 -7.726 -13.454 1.00 89.56 299 ILE A C 1
ATOM 2253 O O . ILE A 1 299 ? 1.245 -7.588 -13.319 1.00 89.56 299 ILE A O 1
ATOM 2257 N N . GLU A 1 300 ? 3.209 -8.458 -12.640 1.00 86.94 300 GLU A N 1
ATOM 2258 C CA . GLU A 1 300 ? 2.759 -9.103 -11.411 1.00 86.94 300 GLU A CA 1
ATOM 2259 C C . GLU A 1 300 ? 3.198 -8.293 -10.183 1.00 86.94 300 GLU A C 1
ATOM 2261 O O . GLU A 1 300 ? 2.437 -8.165 -9.228 1.00 86.94 300 GLU A O 1
ATOM 2266 N N . TYR A 1 301 ? 4.389 -7.688 -10.226 1.00 89.81 301 TYR A N 1
ATOM 2267 C CA . TYR A 1 301 ? 4.934 -6.851 -9.156 1.00 89.81 301 TYR A CA 1
ATOM 2268 C C . TYR A 1 301 ? 5.295 -5.465 -9.695 1.00 89.81 301 TYR A C 1
ATOM 2270 O O . TYR A 1 301 ? 6.131 -5.346 -10.596 1.00 89.81 301 TYR A O 1
ATOM 2278 N N . LEU A 1 302 ? 4.698 -4.419 -9.120 1.00 93.12 302 LEU A N 1
ATOM 2279 C CA . LEU A 1 302 ? 4.994 -3.026 -9.445 1.00 93.12 302 LEU A CA 1
ATOM 2280 C C . LEU A 1 302 ? 5.309 -2.221 -8.180 1.00 93.12 302 LEU A C 1
ATOM 2282 O O . LEU A 1 302 ? 4.406 -1.846 -7.433 1.00 93.12 302 LEU A O 1
ATOM 2286 N N . GLY A 1 303 ? 6.591 -1.921 -7.975 1.00 91.94 303 GLY A N 1
ATOM 2287 C CA . GLY A 1 303 ? 7.083 -1.031 -6.927 1.00 91.94 303 GLY A CA 1
ATOM 2288 C C . GLY A 1 303 ? 7.466 0.335 -7.486 1.00 91.94 303 GLY A C 1
ATOM 2289 O O . GLY A 1 303 ? 8.391 0.443 -8.287 1.00 91.94 303 GLY A O 1
ATOM 2290 N N . LEU A 1 304 ? 6.763 1.386 -7.070 1.00 96.69 304 LEU A N 1
ATOM 2291 C CA . LEU A 1 304 ? 7.041 2.782 -7.430 1.00 96.69 304 LEU A CA 1
ATOM 2292 C C . LEU A 1 304 ? 7.108 3.691 -6.190 1.00 96.69 304 LEU A C 1
ATOM 2294 O O . LEU A 1 304 ? 7.070 4.918 -6.318 1.00 96.69 304 LEU A O 1
ATOM 2298 N N . SER A 1 305 ? 7.207 3.115 -4.994 1.00 95.62 305 SER A N 1
ATOM 2299 C CA . SER A 1 305 ? 7.157 3.849 -3.729 1.00 95.62 305 SER A CA 1
ATOM 2300 C C . SER A 1 305 ? 8.298 4.849 -3.573 1.00 95.62 305 SER A C 1
ATOM 2302 O O . SER A 1 305 ? 9.383 4.644 -4.115 1.00 95.62 305 SER A O 1
ATOM 2304 N N . HIS A 1 306 ? 8.099 5.902 -2.782 1.00 95.94 306 HIS A N 1
ATOM 2305 C CA . HIS A 1 306 ? 9.109 6.943 -2.546 1.00 95.94 306 HIS A CA 1
ATOM 2306 C C . HIS A 1 306 ? 9.640 7.543 -3.860 1.00 95.94 306 HIS A C 1
ATOM 2308 O O . HIS A 1 306 ? 10.819 7.400 -4.198 1.00 95.94 306 HIS A O 1
ATOM 2314 N N . ASN A 1 307 ? 8.743 8.178 -4.611 1.00 97.75 307 ASN A N 1
ATOM 2315 C CA . ASN A 1 307 ? 9.031 8.915 -5.841 1.00 97.75 307 ASN A CA 1
ATOM 2316 C C . ASN A 1 307 ? 8.211 10.223 -5.862 1.00 97.75 307 ASN A C 1
ATOM 2318 O O . ASN A 1 307 ? 7.572 10.607 -4.882 1.00 97.75 307 ASN A O 1
ATOM 2322 N N . ASN A 1 308 ? 8.231 10.929 -6.992 1.00 98.12 308 ASN A N 1
ATOM 2323 C CA . ASN A 1 308 ? 7.530 12.192 -7.207 1.00 98.12 308 ASN A CA 1
ATOM 2324 C C . ASN A 1 308 ? 6.407 12.034 -8.252 1.00 98.12 308 ASN A C 1
ATOM 2326 O O . ASN A 1 308 ? 6.153 12.966 -9.024 1.00 98.12 308 ASN A O 1
ATOM 2330 N N . LEU A 1 309 ? 5.770 10.858 -8.329 1.00 98.25 309 LEU A N 1
ATOM 2331 C CA . LEU A 1 309 ? 4.672 10.600 -9.267 1.00 98.25 309 LEU A CA 1
ATOM 2332 C C . LEU A 1 309 ? 3.425 11.391 -8.860 1.00 98.25 309 LEU A C 1
ATOM 2334 O O . LEU A 1 309 ? 3.101 11.468 -7.681 1.00 98.25 309 LEU A O 1
ATOM 2338 N N . THR A 1 310 ? 2.738 11.986 -9.830 1.00 97.69 310 THR A N 1
ATOM 2339 C CA . THR A 1 310 ? 1.593 12.889 -9.645 1.00 97.69 310 THR A CA 1
ATOM 2340 C C . THR A 1 310 ? 0.376 12.434 -10.455 1.00 97.69 310 THR A C 1
ATOM 2342 O O . THR A 1 310 ? 0.425 11.448 -11.188 1.00 97.69 310 THR A O 1
ATOM 2345 N N . GLY A 1 311 ? -0.727 13.181 -10.363 1.00 96.19 311 GLY A N 1
ATOM 2346 C CA . GLY A 1 311 ? -1.941 12.923 -11.139 1.00 96.19 311 GLY A CA 1
ATOM 2347 C C . GLY A 1 311 ? -2.837 11.865 -10.501 1.00 96.19 311 GLY A C 1
ATOM 2348 O O . GLY A 1 311 ? -2.642 11.487 -9.348 1.00 96.19 311 GLY A O 1
ATOM 2349 N N . GLU A 1 312 ? -3.850 11.424 -11.239 1.00 96.25 312 GLU A N 1
ATOM 2350 C CA . GLU A 1 312 ? -4.798 10.405 -10.780 1.00 96.25 312 GLU A CA 1
ATOM 2351 C C . GLU A 1 312 ? -4.317 8.983 -11.097 1.00 96.25 312 GLU A C 1
ATOM 2353 O O . GLU A 1 312 ? -3.566 8.757 -12.052 1.00 96.25 312 GLU A O 1
ATOM 2358 N N . LEU A 1 313 ? -4.778 8.008 -10.308 1.00 96.12 313 LEU A N 1
ATOM 2359 C CA . LEU A 1 313 ? -4.650 6.603 -10.684 1.00 96.12 313 LEU A CA 1
ATOM 2360 C C . LEU A 1 313 ? -5.632 6.289 -11.829 1.00 96.12 313 LEU A C 1
ATOM 2362 O O . LEU A 1 313 ? -6.802 6.669 -11.734 1.00 96.12 313 LEU A O 1
ATOM 2366 N N . PRO A 1 314 ? -5.205 5.587 -12.895 1.00 94.94 314 PRO A N 1
ATOM 2367 C CA . PRO A 1 314 ? -6.053 5.370 -14.064 1.00 94.94 314 PRO A CA 1
ATOM 2368 C C . PRO A 1 314 ? -7.299 4.537 -13.746 1.00 94.94 314 PRO A C 1
ATOM 2370 O O . PRO A 1 314 ? -7.216 3.459 -13.155 1.00 94.94 314 PRO A O 1
ATOM 2373 N N . SER A 1 315 ? -8.463 5.012 -14.191 1.00 92.94 315 SER A N 1
ATOM 2374 C CA . SER A 1 315 ? -9.759 4.345 -13.972 1.00 92.94 315 SER A CA 1
ATOM 2375 C C . SER A 1 315 ? -9.928 3.020 -14.728 1.00 92.94 315 SER A C 1
ATOM 2377 O O . SER A 1 315 ? -10.842 2.251 -14.442 1.00 92.94 315 SER A O 1
ATOM 2379 N N . ASP A 1 316 ? -9.050 2.734 -15.686 1.00 91.69 316 ASP A N 1
ATOM 2380 C CA . ASP A 1 316 ? -9.000 1.496 -16.458 1.00 91.69 316 ASP A CA 1
ATOM 2381 C C . ASP A 1 316 ? -7.934 0.515 -15.942 1.00 91.69 316 ASP A C 1
ATOM 2383 O O . ASP A 1 316 ? -7.823 -0.595 -16.466 1.00 91.69 316 ASP A O 1
ATOM 2387 N N . MET A 1 317 ? -7.190 0.852 -14.877 1.00 91.06 317 MET A N 1
ATOM 2388 C CA . MET A 1 317 ? -6.112 -0.005 -14.369 1.00 91.06 317 MET A CA 1
ATOM 2389 C C . MET A 1 317 ? -6.603 -1.399 -13.959 1.00 91.06 317 MET A C 1
ATOM 2391 O O . MET A 1 317 ? -5.876 -2.375 -14.112 1.00 91.06 317 MET A O 1
ATOM 2395 N N . GLY A 1 318 ? -7.848 -1.500 -13.480 1.00 86.94 318 GLY A N 1
ATOM 2396 C CA . GLY A 1 318 ? -8.479 -2.774 -13.136 1.00 86.94 318 GLY A CA 1
ATOM 2397 C C . GLY A 1 318 ? -8.648 -3.698 -14.342 1.00 86.94 318 GLY A C 1
ATOM 2398 O O . GLY A 1 318 ? -8.451 -4.902 -14.225 1.00 86.94 318 GLY A O 1
ATOM 2399 N N . LEU A 1 319 ? -8.959 -3.132 -15.512 1.00 87.06 319 LEU A N 1
ATOM 2400 C CA . LEU A 1 319 ? -9.079 -3.877 -16.766 1.00 87.06 319 LEU A CA 1
ATOM 2401 C C . LEU A 1 319 ? -7.703 -4.243 -17.330 1.00 87.06 319 LEU A C 1
ATOM 2403 O O . LEU A 1 319 ? -7.523 -5.347 -17.835 1.00 87.06 319 LEU A O 1
ATOM 2407 N N . SER A 1 320 ? -6.743 -3.322 -17.235 1.00 89.19 320 SER A N 1
ATOM 2408 C CA . SER A 1 320 ? -5.424 -3.475 -17.855 1.00 89.19 320 SER A CA 1
ATOM 2409 C C . SER A 1 320 ? -4.453 -4.338 -17.042 1.00 89.19 320 SER A C 1
ATOM 2411 O O . SER A 1 320 ? -3.611 -5.010 -17.627 1.00 89.19 320 SER A O 1
ATOM 2413 N N . LEU A 1 321 ? -4.550 -4.330 -15.707 1.00 90.00 321 LEU A N 1
ATOM 2414 C CA . LEU A 1 321 ? -3.628 -5.034 -14.803 1.00 90.00 321 LEU A CA 1
ATOM 2415 C C . LEU A 1 321 ? -4.300 -6.149 -13.982 1.00 90.00 321 LEU A C 1
ATOM 2417 O O . LEU A 1 321 ? -3.607 -6.926 -13.327 1.00 90.00 321 LEU A O 1
ATOM 2421 N N . GLY A 1 322 ? -5.634 -6.255 -13.993 1.00 84.88 322 GLY A N 1
ATOM 2422 C CA . GLY A 1 322 ? -6.375 -7.099 -13.043 1.00 84.88 322 GLY A CA 1
ATOM 2423 C C . GLY A 1 322 ? -6.190 -8.605 -13.173 1.00 84.88 322 GLY A C 1
ATOM 2424 O O . GLY A 1 322 ? -6.435 -9.324 -12.205 1.00 84.88 322 GLY A O 1
ATOM 2425 N N . GLU A 1 323 ? -5.720 -9.082 -14.325 1.00 88.19 323 GLU A N 1
ATOM 2426 C CA . GLU A 1 323 ? -5.474 -10.509 -14.570 1.00 88.19 323 GLU A CA 1
ATOM 2427 C C . GLU A 1 323 ? -4.047 -10.953 -14.177 1.00 88.19 323 GLU A C 1
ATOM 2429 O O . GLU A 1 323 ? -3.778 -12.154 -14.068 1.00 88.19 323 GLU A O 1
ATOM 2434 N N . SER A 1 324 ? -3.122 -10.014 -13.937 1.00 89.81 324 SER A N 1
ATOM 2435 C CA . SER A 1 324 ? -1.718 -10.323 -13.619 1.00 89.81 324 SER A CA 1
ATOM 2436 C C . SER A 1 324 ? -1.243 -9.781 -12.275 1.00 89.81 324 SER A C 1
ATOM 2438 O O . SER A 1 324 ? -0.473 -10.465 -11.608 1.00 89.81 324 SER A O 1
ATOM 2440 N N . LEU A 1 325 ? -1.683 -8.588 -11.867 1.00 91.44 325 LEU A N 1
ATOM 2441 C CA . LEU A 1 325 ? -1.065 -7.855 -10.764 1.00 91.44 325 LEU A CA 1
ATOM 2442 C C . LEU A 1 325 ? -1.311 -8.523 -9.405 1.00 91.44 325 LEU A C 1
ATOM 2444 O O . LEU A 1 325 ? -2.453 -8.735 -9.001 1.00 91.44 325 LEU A O 1
ATOM 2448 N N . ILE A 1 326 ? -0.216 -8.808 -8.702 1.00 87.38 326 ILE A N 1
ATOM 2449 C CA . ILE A 1 326 ? -0.170 -9.419 -7.369 1.00 87.38 326 ILE A CA 1
ATOM 2450 C C . ILE A 1 326 ? 0.203 -8.368 -6.326 1.00 87.38 326 ILE A C 1
ATOM 2452 O O . ILE A 1 326 ? -0.403 -8.305 -5.261 1.00 87.38 326 ILE A O 1
ATOM 2456 N N . ALA A 1 327 ? 1.188 -7.521 -6.620 1.00 86.00 327 ALA A N 1
ATOM 2457 C CA . ALA A 1 327 ? 1.693 -6.537 -5.675 1.00 86.00 327 ALA A CA 1
ATOM 2458 C C . ALA A 1 327 ? 1.814 -5.157 -6.322 1.00 86.00 327 ALA A C 1
ATOM 2460 O O . ALA A 1 327 ? 2.435 -5.003 -7.378 1.00 86.00 327 ALA A O 1
ATOM 2461 N N . LEU A 1 328 ? 1.226 -4.156 -5.668 1.00 93.44 328 LEU A N 1
ATOM 2462 C CA . LEU A 1 328 ? 1.238 -2.765 -6.093 1.00 93.44 328 LEU A CA 1
ATOM 2463 C C . LEU A 1 328 ? 1.660 -1.858 -4.935 1.00 93.44 328 LEU A C 1
ATOM 2465 O O . LEU A 1 328 ? 0.919 -1.689 -3.966 1.00 93.44 328 LEU A O 1
ATOM 2469 N N . PHE A 1 329 ? 2.824 -1.228 -5.077 1.00 93.56 329 PHE A N 1
ATOM 2470 C CA . PHE A 1 329 ? 3.368 -0.295 -4.092 1.00 93.56 329 PHE A CA 1
ATOM 2471 C C . PHE A 1 329 ? 3.534 1.088 -4.714 1.00 93.56 329 PHE A C 1
ATOM 2473 O O . PHE A 1 329 ? 4.360 1.291 -5.603 1.00 93.56 329 PHE A O 1
ATOM 2480 N N . LEU A 1 330 ? 2.711 2.032 -4.265 1.00 97.06 330 LEU A N 1
ATOM 2481 C CA . LEU A 1 330 ? 2.661 3.421 -4.729 1.00 97.06 330 LEU A CA 1
ATOM 2482 C C . LEU A 1 330 ? 2.809 4.414 -3.568 1.00 97.06 330 LEU A C 1
ATOM 2484 O O . LEU A 1 330 ? 2.590 5.614 -3.751 1.00 97.06 330 LEU A O 1
ATOM 2488 N N . ASP A 1 331 ? 3.146 3.936 -2.371 1.00 95.44 331 ASP A N 1
ATOM 2489 C CA . ASP A 1 331 ? 3.234 4.764 -1.177 1.00 95.44 331 ASP A CA 1
ATOM 2490 C C . ASP A 1 331 ? 4.326 5.839 -1.281 1.00 95.44 331 ASP A C 1
ATOM 2492 O O . ASP A 1 331 ? 5.304 5.692 -2.014 1.00 95.44 331 ASP A O 1
ATOM 2496 N N . HIS A 1 332 ? 4.153 6.943 -0.554 1.00 96.75 332 HIS A N 1
ATOM 2497 C CA . HIS A 1 332 ? 5.069 8.089 -0.571 1.00 96.75 332 HIS A CA 1
ATOM 2498 C C . HIS A 1 332 ? 5.287 8.649 -1.987 1.00 96.75 332 HIS A C 1
ATOM 2500 O O . HIS A 1 332 ? 6.408 8.711 -2.496 1.00 96.75 332 HIS A O 1
ATOM 2506 N N . ASN A 1 333 ? 4.188 9.053 -2.618 1.00 98.12 333 ASN A N 1
ATOM 2507 C CA . ASN A 1 333 ? 4.163 9.765 -3.892 1.00 98.12 333 ASN A CA 1
ATOM 2508 C C . ASN A 1 333 ? 3.243 10.996 -3.768 1.00 98.12 333 ASN A C 1
ATOM 2510 O O . ASN A 1 333 ? 2.893 11.441 -2.674 1.00 98.12 333 ASN A O 1
ATOM 2514 N N . LEU A 1 334 ? 2.880 11.596 -4.899 1.00 97.94 334 LEU A N 1
ATOM 2515 C CA . LEU A 1 334 ? 2.016 12.770 -4.995 1.00 97.94 334 LEU A CA 1
ATOM 2516 C C . LEU A 1 334 ? 0.737 12.467 -5.800 1.00 97.94 334 LEU A C 1
ATOM 2518 O O . LEU A 1 334 ? 0.188 13.373 -6.435 1.00 97.94 334 LEU A O 1
ATOM 2522 N N . PHE A 1 335 ? 0.260 11.215 -5.794 1.00 97.94 335 PHE A N 1
ATOM 2523 C CA . PHE A 1 335 ? -1.000 10.849 -6.445 1.00 97.94 335 PHE A CA 1
ATOM 2524 C C . PHE A 1 335 ? -2.187 11.562 -5.782 1.00 97.94 335 PHE A C 1
ATOM 2526 O O . PHE A 1 335 ? -2.312 11.595 -4.560 1.00 97.94 335 PHE A O 1
ATOM 2533 N N . SER A 1 336 ? -3.059 12.148 -6.596 1.00 94.81 336 SER A N 1
ATOM 2534 C CA . SER A 1 336 ? -4.209 12.952 -6.169 1.00 94.81 336 SER A CA 1
ATOM 2535 C C . SER A 1 336 ? -5.524 12.372 -6.700 1.00 94.81 336 SER A C 1
ATOM 2537 O O . SER A 1 336 ? -5.534 11.301 -7.307 1.00 94.81 336 SER A O 1
ATOM 2539 N N . CYS A 1 337 ? -6.635 13.097 -6.515 1.00 94.19 337 CYS A N 1
ATOM 2540 C CA . CYS A 1 337 ? -7.984 12.644 -6.871 1.00 94.19 337 CYS A CA 1
ATOM 2541 C C . CYS A 1 337 ? -8.404 11.404 -6.062 1.00 94.19 337 CYS A C 1
ATOM 2543 O O . CYS A 1 337 ? -7.816 11.097 -5.027 1.00 94.19 337 CYS A O 1
ATOM 2545 N N . THR A 1 338 ? -9.483 10.737 -6.459 1.00 94.31 338 THR A N 1
ATOM 2546 C CA . THR A 1 338 ? -10.015 9.575 -5.736 1.00 94.31 338 THR A CA 1
ATOM 2547 C C . THR A 1 338 ? -9.288 8.289 -6.113 1.00 94.31 338 THR A C 1
ATOM 2549 O O . THR A 1 338 ? -8.908 8.113 -7.270 1.00 94.31 338 THR A O 1
ATOM 2552 N N . ILE A 1 339 ? -9.195 7.341 -5.176 1.00 94.88 339 ILE A N 1
ATOM 2553 C CA . ILE A 1 339 ? -8.796 5.963 -5.492 1.00 94.88 339 ILE A CA 1
ATOM 2554 C C . ILE A 1 339 ? -9.873 5.357 -6.418 1.00 94.88 339 ILE A C 1
ATOM 2556 O O . ILE A 1 339 ? -11.048 5.348 -6.046 1.00 94.88 339 ILE A O 1
ATOM 2560 N N . PRO A 1 340 ? -9.528 4.885 -7.630 1.00 93.75 340 PRO A N 1
ATOM 2561 C CA . PRO A 1 340 ? -10.516 4.444 -8.607 1.00 93.75 340 PRO A CA 1
ATOM 2562 C C . PRO A 1 340 ? -11.163 3.118 -8.193 1.00 93.75 340 PRO A C 1
ATOM 2564 O O . PRO A 1 340 ? -10.480 2.180 -7.782 1.00 93.75 340 PRO A O 1
ATOM 2567 N N . LEU A 1 341 ? -12.481 2.998 -8.391 1.00 90.25 341 LEU A N 1
ATOM 2568 C CA . LEU A 1 341 ? -13.241 1.776 -8.076 1.00 90.25 341 LEU A CA 1
ATOM 2569 C C . LEU A 1 341 ? -12.737 0.541 -8.838 1.00 90.25 341 LEU A C 1
ATOM 2571 O O . LEU A 1 341 ? -12.841 -0.577 -8.345 1.00 90.25 341 LEU A O 1
ATOM 2575 N N . SER A 1 342 ? -12.135 0.735 -10.015 1.00 89.94 342 SER A N 1
ATOM 2576 C CA . SER A 1 342 ? -11.510 -0.339 -10.794 1.00 89.94 342 SER A CA 1
ATOM 2577 C C . SER A 1 342 ? -10.404 -1.074 -10.035 1.00 89.94 342 SER A C 1
ATOM 2579 O O . SER A 1 342 ? -10.077 -2.199 -10.401 1.00 89.94 342 SER A O 1
ATOM 2581 N N . LEU A 1 343 ? -9.827 -0.476 -8.986 1.00 90.62 343 LEU A N 1
ATOM 2582 C CA . LEU A 1 343 ? -8.833 -1.138 -8.144 1.00 90.62 343 LEU A CA 1
ATOM 2583 C C . LEU A 1 343 ? -9.405 -2.394 -7.461 1.00 90.62 343 LEU A C 1
ATOM 2585 O O . LEU A 1 343 ? -8.691 -3.383 -7.326 1.00 90.62 343 LEU A O 1
ATOM 2589 N N . GLY A 1 344 ? -10.705 -2.403 -7.136 1.00 86.50 344 GLY A N 1
ATOM 2590 C CA . GLY A 1 344 ? -11.407 -3.587 -6.619 1.00 86.50 344 GLY A CA 1
ATOM 2591 C C . GLY A 1 344 ? -11.530 -4.731 -7.636 1.00 86.50 344 GLY A C 1
ATOM 2592 O O . GLY A 1 344 ? -11.797 -5.872 -7.276 1.00 86.50 344 GLY A O 1
ATOM 2593 N N . SER A 1 345 ? -11.275 -4.471 -8.926 1.00 87.38 345 SER A N 1
ATOM 2594 C CA . SER A 1 345 ? -11.281 -5.500 -9.979 1.00 87.38 345 SER A CA 1
ATOM 2595 C C . SER A 1 345 ? -9.956 -6.266 -10.108 1.00 87.38 345 SER A C 1
ATOM 2597 O O . SER A 1 345 ? -9.866 -7.175 -10.935 1.00 87.38 345 SER A O 1
ATOM 2599 N N . LEU A 1 346 ? -8.928 -5.930 -9.317 1.00 87.50 346 LEU A N 1
ATOM 2600 C CA . LEU A 1 346 ? -7.630 -6.612 -9.326 1.00 87.50 346 LEU A CA 1
ATOM 2601 C C . LEU A 1 346 ? -7.702 -7.941 -8.546 1.00 87.50 346 LEU A C 1
ATOM 2603 O O . LEU A 1 346 ? -7.339 -8.023 -7.376 1.00 87.50 346 LEU A O 1
ATOM 2607 N N . LYS A 1 347 ? -8.180 -9.006 -9.199 1.00 84.75 347 LYS A N 1
ATOM 2608 C CA . LYS A 1 347 ? -8.544 -10.285 -8.548 1.00 84.75 347 LYS A CA 1
ATOM 2609 C C . LYS A 1 347 ? -7.375 -11.070 -7.953 1.00 84.75 347 LYS A C 1
ATOM 2611 O O . LYS A 1 347 ? -7.597 -11.931 -7.107 1.00 84.75 347 LYS A O 1
ATOM 2616 N N . ARG A 1 348 ? -6.156 -10.835 -8.443 1.00 89.56 348 ARG A N 1
ATOM 2617 C CA . ARG A 1 348 ? -4.930 -11.502 -7.973 1.00 89.56 348 ARG A CA 1
ATOM 2618 C C . ARG A 1 348 ? -4.152 -10.671 -6.957 1.00 89.56 348 ARG A C 1
ATOM 2620 O O . ARG A 1 348 ? -3.105 -11.125 -6.509 1.00 89.56 348 ARG A O 1
ATOM 2627 N N . LEU A 1 349 ? -4.634 -9.474 -6.618 1.00 89.94 349 LEU A N 1
ATOM 2628 C CA . LEU A 1 349 ? -3.894 -8.553 -5.774 1.00 89.94 349 LEU A CA 1
ATOM 2629 C C . LEU A 1 349 ? -3.799 -9.091 -4.345 1.00 89.94 349 LEU A C 1
ATOM 2631 O O . LEU A 1 349 ? -4.797 -9.326 -3.669 1.00 89.94 349 LEU A O 1
ATOM 2635 N N . GLU A 1 350 ? -2.570 -9.244 -3.882 1.00 87.62 350 GLU A N 1
ATOM 2636 C CA . GLU A 1 350 ? -2.221 -9.683 -2.541 1.00 87.62 350 GLU A CA 1
ATOM 2637 C C . GLU A 1 350 ? -1.574 -8.564 -1.727 1.00 87.62 350 GLU A C 1
ATOM 2639 O O . GLU A 1 350 ? -1.622 -8.621 -0.506 1.00 87.62 350 GLU A O 1
ATOM 2644 N N . MET A 1 351 ? -0.976 -7.547 -2.347 1.00 85.56 351 MET A N 1
ATOM 2645 C CA . MET A 1 351 ? -0.357 -6.434 -1.620 1.00 85.56 351 MET A CA 1
ATOM 2646 C C . MET A 1 351 ? -0.691 -5.107 -2.286 1.00 85.56 351 MET A C 1
ATOM 2648 O O . MET A 1 351 ? -0.472 -4.936 -3.485 1.00 85.56 351 MET A O 1
ATOM 2652 N N . LEU A 1 352 ? -1.208 -4.167 -1.501 1.00 94.12 352 LEU A N 1
ATOM 2653 C CA . LEU A 1 352 ? -1.597 -2.840 -1.958 1.00 94.12 352 LEU A CA 1
ATOM 2654 C C . LEU A 1 352 ? -1.145 -1.779 -0.961 1.00 94.12 352 LEU A C 1
ATOM 2656 O O . LEU A 1 352 ? -1.761 -1.637 0.095 1.00 94.12 352 LEU A O 1
ATOM 2660 N N . TRP A 1 353 ? -0.124 -0.996 -1.310 1.00 93.88 353 TRP A N 1
ATOM 2661 C CA . TRP A 1 353 ? 0.305 0.151 -0.505 1.00 93.88 353 TRP A CA 1
ATOM 2662 C C . TRP A 1 353 ? 0.095 1.451 -1.272 1.00 93.88 353 TRP A C 1
ATOM 2664 O O . TRP A 1 353 ? 0.732 1.709 -2.291 1.00 93.88 353 TRP A O 1
ATOM 2674 N N . LEU A 1 354 ? -0.812 2.275 -0.762 1.00 96.19 354 LEU A N 1
ATOM 2675 C CA . LEU A 1 354 ? -1.163 3.596 -1.279 1.00 96.19 354 LEU A CA 1
ATOM 2676 C C . LEU A 1 354 ? -0.905 4.693 -0.237 1.00 96.19 354 LEU A C 1
ATOM 2678 O O . LEU A 1 354 ? -1.371 5.820 -0.406 1.00 96.19 354 LEU A O 1
ATOM 2682 N N . SER A 1 355 ? -0.229 4.371 0.867 1.00 93.44 355 SER A N 1
ATOM 2683 C CA . SER A 1 355 ? -0.066 5.298 1.981 1.00 93.44 355 SER A CA 1
ATOM 2684 C C . SER A 1 355 ? 0.763 6.530 1.618 1.00 93.44 355 SER A C 1
ATOM 2686 O O . SER A 1 355 ? 1.562 6.508 0.686 1.00 93.44 355 SER A O 1
ATOM 2688 N N . ASN A 1 356 ? 0.587 7.634 2.343 1.00 94.62 356 ASN A N 1
ATOM 2689 C CA . ASN A 1 356 ? 1.332 8.877 2.100 1.00 94.62 356 ASN A CA 1
ATOM 2690 C C . ASN A 1 356 ? 1.194 9.410 0.658 1.00 94.62 356 ASN A C 1
ATOM 2692 O O . ASN A 1 356 ? 2.191 9.703 -0.002 1.00 94.62 356 ASN A O 1
ATOM 2696 N N . ASN A 1 357 ? -0.040 9.551 0.175 1.00 96.00 357 ASN A N 1
ATOM 2697 C CA . ASN A 1 357 ? -0.373 10.269 -1.052 1.00 96.00 357 ASN A CA 1
ATOM 2698 C C . ASN A 1 357 ? -1.446 11.345 -0.774 1.00 96.00 357 ASN A C 1
ATOM 2700 O O . ASN A 1 357 ? -2.262 11.224 0.138 1.00 96.00 357 ASN A O 1
ATOM 2704 N N . PRO A 1 358 ? -1.491 12.443 -1.538 1.00 96.19 358 PRO A N 1
ATOM 2705 C CA . PRO A 1 358 ? -2.514 13.474 -1.384 1.00 96.19 358 PRO A CA 1
ATOM 2706 C C . PRO A 1 358 ? -3.856 13.109 -2.054 1.00 96.19 358 PRO A C 1
ATOM 2708 O O . PRO A 1 358 ? -4.478 13.986 -2.663 1.00 96.19 358 PRO A O 1
ATOM 2711 N N . PHE A 1 359 ? -4.325 11.856 -1.943 1.00 96.38 359 PHE A N 1
ATOM 2712 C CA . PHE A 1 359 ? -5.637 11.453 -2.468 1.00 96.38 359 PHE A CA 1
ATOM 2713 C C . PHE A 1 359 ? -6.750 12.321 -1.871 1.00 96.38 359 PHE A C 1
ATOM 2715 O O . PHE A 1 359 ? -6.728 12.676 -0.692 1.00 96.38 359 PHE A O 1
ATOM 2722 N N . ASP A 1 360 ? -7.728 12.684 -2.694 1.00 93.69 360 ASP A N 1
ATOM 2723 C CA . ASP A 1 360 ? -8.880 13.466 -2.265 1.00 93.69 360 ASP A CA 1
ATOM 2724 C C . ASP A 1 360 ? -9.939 12.589 -1.587 1.00 93.69 360 ASP A C 1
ATOM 2726 O O . ASP A 1 360 ? -9.885 11.358 -1.604 1.00 93.69 360 ASP A O 1
ATOM 2730 N N . ALA A 1 361 ? -10.925 13.243 -0.971 1.00 89.56 361 ALA A N 1
ATOM 2731 C CA . ALA A 1 361 ? -12.062 12.559 -0.377 1.00 89.56 361 ALA A CA 1
ATOM 2732 C C . ALA A 1 361 ? -12.794 11.709 -1.429 1.00 89.56 361 ALA A C 1
ATOM 2734 O O . ALA A 1 361 ? -13.175 12.196 -2.492 1.00 89.56 361 ALA A O 1
ATOM 2735 N N . GLY A 1 362 ? -13.011 10.443 -1.099 1.00 86.69 362 GLY A N 1
ATOM 2736 C CA . GLY A 1 362 ? -13.703 9.459 -1.920 1.00 86.69 362 GLY A CA 1
ATOM 2737 C C . GLY A 1 362 ? -14.064 8.247 -1.074 1.00 86.69 362 GLY A C 1
ATOM 2738 O O . GLY A 1 362 ? -13.639 8.154 0.081 1.00 86.69 362 GLY A O 1
ATOM 2739 N N . GLU A 1 363 ? -14.880 7.358 -1.631 1.00 80.94 363 GLU A N 1
ATOM 2740 C CA . GLU A 1 363 ? -15.145 6.050 -1.033 1.00 80.94 363 GLU A CA 1
ATOM 2741 C C . GLU A 1 363 ? -13.985 5.090 -1.311 1.00 80.94 363 GLU A C 1
ATOM 2743 O O . GLU A 1 363 ? -13.258 5.233 -2.297 1.00 80.94 363 GLU A O 1
ATOM 2748 N N . LEU A 1 364 ? -13.815 4.106 -0.429 1.00 83.88 364 LEU A N 1
ATOM 2749 C CA . LEU A 1 364 ? -12.856 3.029 -0.636 1.00 83.88 364 LEU A CA 1
ATOM 2750 C C . LEU A 1 364 ? -13.365 2.085 -1.737 1.00 83.88 364 LEU A C 1
ATOM 2752 O O . LEU A 1 364 ? -14.562 1.794 -1.761 1.00 83.88 364 LEU A O 1
ATOM 2756 N N . PRO A 1 365 ? -12.490 1.600 -2.638 1.00 84.06 365 PRO A N 1
ATOM 2757 C CA . PRO A 1 365 ? -12.894 0.687 -3.703 1.00 84.06 365 PRO A CA 1
ATOM 2758 C C . PRO A 1 365 ? -13.466 -0.605 -3.108 1.00 84.06 365 PRO A C 1
ATOM 2760 O O . PRO A 1 365 ? -12.882 -1.161 -2.178 1.00 84.06 365 PRO A O 1
ATOM 2763 N N . ALA A 1 366 ? -14.616 -1.038 -3.630 1.00 72.38 366 ALA A N 1
ATOM 2764 C CA . ALA A 1 366 ? -15.337 -2.235 -3.198 1.00 72.38 366 ALA A CA 1
ATOM 2765 C C . ALA A 1 366 ? -14.930 -3.478 -3.992 1.00 72.38 366 ALA A C 1
ATOM 2767 O O . ALA A 1 366 ? -14.655 -3.338 -5.208 1.00 72.38 366 ALA A O 1
#

Foldseek 3Di:
DEAAAEALQFAEEEDDPCVLVPLQYAYDAPENYAYEEEDDPSQLQNQRHAYDHQHAYAYEEEDDLSRQVRYLHFDDDDDDDPDDRTGADHNHNYAYEEAPNPQPRLRHAEYAAENYAYEEADDPNSCVNQRHAYDAYAQYAYEEEDDLVCLVRPRHNYDHHHNYHYDDDPPPRDDPDDDDDDDDDDDDDDDDDDDDDDDQADPPQLQVQLVLVVVVCVVLPNQPLQPQSDPVVSSVNCVGPQFHDDPNNQTAGGACALSQRAEEDDLSVLVSQNHAYYAPEQYAYEEEDPCSVLPRHQHQYDHHHQYAYEEEDDLCCLVSHQVRHAEDHHANYAYEEADHLSVVSNPNHDYYHNHHYNYHYDHDRD

Radius of gyration: 25.27 Å; chains: 1; bounding box: 50×34×78 Å

InterPro domains:
  IPR001611 Leucine-rich repeat [PF00560] (24-46)
  IPR001611 Leucine-rich repeat [PF00560] (156-174)
  IPR001611 Leucine-rich repeat [PF13855] (268-309)
  IPR013210 Leucine-rich repeat-containing N-terminal, plant-type [PF08263] (209-246)
  IPR032675 Leucine-rich repeat domain superfamily [G3DSA:3.80.10.10] (1-78)
  IPR032675 Leucine-rich repeat domain superfamily [G3DSA:3.80.10.10] (92-175)
  IPR032675 Leucine-rich repeat domain superfamily [G3DSA:3.80.10.10] (208-366)
  IPR051848 Polygalacturonase-Inhibiting Protein [PTHR48059] (204-365)

Sequence (366 aa):
MDIDISWNYKLTGSIPEAFGLLENLTFLSFSSNNISGEIPAFIARLPSLWDLDLTSNRFTGTLQADLGKHSDLRFVEKGCAPKATSFGLIPDNNHFNGSISLANNATLHILCLNNNQLRGAVPERLCARGHFRFLIADNNLLNGSIPSDLANYGTLERLSLNNNQLTGTIGSYFTAEQHSRHSSFPNKPSTLPRGHASAPPPPQAAAGEAALLLKIKSSWGDPPALAGWNASAAGAHCDWPYVWCDTEGRVVSLTLIGAGVAGPFLDAIGDLSALTSLDLSNNNISGAFPTALYRRASIEYLGLSHNNLTGELPSDMGLSLGESLIALFLDHNLFSCTIPLSLGSLKRLEMLWLSNNPFDAGELPA